Protein AF-A0A5J5L0G6-F1 (afdb_monomer)

Structure (mmCIF, N/CA/C/O backbone):
data_AF-A0A5J5L0G6-F1
#
_entry.id   AF-A0A5J5L0G6-F1
#
loop_
_atom_site.group_PDB
_atom_site.id
_atom_site.type_symbol
_atom_site.label_atom_id
_atom_site.label_alt_id
_atom_site.label_comp_id
_atom_site.label_asym_id
_atom_site.label_entity_id
_atom_site.label_seq_id
_atom_site.pdbx_PDB_ins_code
_atom_site.Cartn_x
_atom_site.Cartn_y
_atom_site.Cartn_z
_atom_site.occupancy
_atom_site.B_iso_or_equiv
_atom_site.auth_seq_id
_atom_site.auth_comp_id
_atom_site.auth_asym_id
_atom_site.auth_atom_id
_atom_site.pdbx_PDB_model_num
ATOM 1 N N . MET A 1 1 ? -42.281 -1.309 69.516 1.00 67.38 1 MET A N 1
ATOM 2 C CA . MET A 1 1 ? -41.057 -1.734 68.801 1.00 67.38 1 MET A CA 1
ATOM 3 C C . MET A 1 1 ? -39.878 -1.464 69.725 1.00 67.38 1 MET A C 1
ATOM 5 O O . MET A 1 1 ? -39.852 -0.374 70.284 1.00 67.38 1 MET A O 1
ATOM 9 N N . SER A 1 2 ? -38.986 -2.430 69.976 1.00 90.00 2 SER A N 1
ATOM 10 C CA . SER A 1 2 ? -37.862 -2.205 70.902 1.00 90.00 2 SER A CA 1
ATOM 11 C C . SER A 1 2 ? -36.769 -1.343 70.244 1.00 90.00 2 SER A C 1
ATOM 13 O O . SER A 1 2 ? -36.625 -1.395 69.018 1.00 90.00 2 SER A O 1
ATOM 15 N N . PRO A 1 3 ? -35.980 -0.577 71.021 1.00 87.12 3 PRO A N 1
ATOM 16 C CA . PRO A 1 3 ? -34.843 0.193 70.503 1.00 87.12 3 PRO A CA 1
ATOM 17 C C . PRO A 1 3 ? -33.857 -0.663 69.694 1.00 87.12 3 PRO A C 1
ATOM 19 O O . PRO A 1 3 ? -33.368 -0.237 68.653 1.00 87.12 3 PRO A O 1
ATOM 22 N N . GLU A 1 4 ? -33.636 -1.909 70.113 1.00 86.56 4 GLU A N 1
ATOM 23 C CA . GLU A 1 4 ? -32.780 -2.880 69.419 1.00 86.56 4 GLU A CA 1
ATOM 24 C C . GLU A 1 4 ? -33.307 -3.225 68.020 1.00 86.56 4 GLU A C 1
ATOM 26 O O . GLU A 1 4 ? -32.538 -3.315 67.065 1.00 86.56 4 GLU A O 1
ATOM 31 N N . THR A 1 5 ? -34.633 -3.336 67.871 1.00 85.19 5 THR A N 1
ATOM 32 C CA . THR A 1 5 ? -35.271 -3.602 66.572 1.00 85.19 5 THR A CA 1
ATOM 33 C C . THR A 1 5 ? -35.097 -2.413 65.620 1.00 85.19 5 THR A C 1
ATOM 35 O O . THR A 1 5 ? -34.861 -2.599 64.425 1.00 85.19 5 THR A O 1
ATOM 38 N N . VAL A 1 6 ? -35.175 -1.178 66.139 1.00 82.25 6 VAL A N 1
ATOM 39 C CA . VAL A 1 6 ? -34.947 0.054 65.359 1.00 82.25 6 VAL A CA 1
ATOM 40 C C . VAL A 1 6 ? -33.506 0.106 64.851 1.00 82.25 6 VAL A C 1
ATOM 42 O O . VAL A 1 6 ? -33.284 0.337 63.664 1.00 82.25 6 VAL A O 1
ATOM 45 N N . ILE A 1 7 ? -32.535 -0.151 65.733 1.00 84.81 7 ILE A N 1
ATOM 46 C CA . ILE A 1 7 ? -31.105 -0.130 65.400 1.00 84.81 7 ILE A CA 1
ATOM 47 C C . ILE A 1 7 ? -30.784 -1.197 64.349 1.00 84.81 7 ILE A C 1
ATOM 49 O O . ILE A 1 7 ? -30.194 -0.871 63.322 1.00 84.81 7 ILE A O 1
ATOM 53 N N . ALA A 1 8 ? -31.240 -2.439 64.544 1.00 80.50 8 ALA A N 1
ATOM 54 C CA . ALA A 1 8 ? -31.018 -3.522 63.585 1.00 80.50 8 ALA A CA 1
ATOM 55 C C . ALA A 1 8 ? -31.602 -3.199 62.197 1.00 80.50 8 ALA A C 1
ATOM 57 O O . ALA A 1 8 ? -30.947 -3.417 61.177 1.00 80.50 8 ALA A O 1
ATOM 58 N N . THR A 1 9 ? -32.802 -2.612 62.149 1.00 82.75 9 THR A N 1
ATOM 59 C CA . THR A 1 9 ? -33.451 -2.217 60.888 1.00 82.75 9 THR A CA 1
ATOM 60 C C . THR A 1 9 ? -32.670 -1.110 60.175 1.00 82.75 9 THR A C 1
ATOM 62 O O . THR A 1 9 ? -32.429 -1.200 58.971 1.00 82.75 9 THR A O 1
ATOM 65 N N . LEU A 1 10 ? -32.214 -0.088 60.907 1.00 82.62 10 LEU A N 1
ATOM 66 C CA . LEU A 1 10 ? -31.394 0.993 60.350 1.00 82.62 10 LEU A CA 1
ATOM 67 C C . LEU A 1 10 ? -30.034 0.492 59.852 1.00 82.62 10 LEU A C 1
ATOM 69 O O . LEU A 1 10 ? -29.587 0.919 58.786 1.00 82.62 10 LEU A O 1
ATOM 73 N N . SER A 1 11 ? -29.396 -0.441 60.564 1.00 81.12 11 SER A N 1
ATOM 74 C CA . SER A 1 11 ? -28.151 -1.075 60.118 1.00 81.12 11 SER A CA 1
ATOM 75 C C . SER A 1 11 ? -28.346 -1.829 58.803 1.00 81.12 11 SER A C 1
ATOM 77 O O . SER A 1 11 ? -27.584 -1.600 57.870 1.00 81.12 11 SER A O 1
ATOM 79 N N . VAL A 1 12 ? -29.401 -2.644 58.675 1.00 83.56 12 VAL A N 1
ATOM 80 C CA . VAL A 1 12 ? -29.704 -3.378 57.431 1.00 83.56 12 VAL A CA 1
ATOM 81 C C . VAL A 1 12 ? -29.971 -2.426 56.262 1.00 83.56 12 VAL A C 1
ATOM 83 O O . VAL A 1 12 ? -29.413 -2.623 55.182 1.00 83.56 12 VAL A O 1
ATOM 86 N N . ILE A 1 13 ? -30.763 -1.367 56.469 1.00 84.38 13 ILE A N 1
ATOM 87 C CA . ILE A 1 13 ? -31.032 -0.350 55.437 1.00 84.38 13 ILE A CA 1
ATOM 88 C C . ILE A 1 13 ? -29.733 0.339 55.006 1.00 84.38 13 ILE A C 1
ATOM 90 O O . ILE A 1 13 ? -29.495 0.520 53.812 1.00 84.38 13 ILE A O 1
ATOM 94 N N . THR A 1 14 ? -28.867 0.682 55.961 1.00 83.31 14 THR A N 1
ATOM 95 C CA . THR A 1 14 ? -27.585 1.339 55.679 1.00 83.31 14 THR A CA 1
ATOM 96 C C . THR A 1 14 ? -26.655 0.414 54.895 1.00 83.31 14 THR A C 1
ATOM 98 O O . THR A 1 14 ? -26.111 0.821 53.872 1.00 83.31 14 THR A O 1
ATOM 101 N N . THR A 1 15 ? -26.516 -0.850 55.304 1.00 84.00 15 THR A N 1
ATOM 102 C CA . THR A 1 15 ? -25.683 -1.835 54.599 1.00 84.00 15 THR A CA 1
ATOM 103 C C . THR A 1 15 ? -26.202 -2.108 53.187 1.00 84.00 15 THR A C 1
ATOM 105 O O . THR A 1 15 ? -25.412 -2.126 52.243 1.00 84.00 15 THR A O 1
ATOM 108 N N . ALA A 1 16 ? -27.519 -2.248 53.010 1.00 81.00 16 ALA A N 1
ATOM 109 C CA . ALA A 1 16 ? -28.132 -2.408 51.693 1.00 81.00 16 ALA A CA 1
ATOM 110 C C . ALA A 1 16 ? -27.927 -1.164 50.807 1.00 81.00 16 ALA A C 1
ATOM 112 O O . ALA A 1 16 ? -27.605 -1.294 49.624 1.00 81.00 16 ALA A O 1
ATOM 113 N N . GLY A 1 17 ? -28.043 0.040 51.379 1.00 80.88 17 GLY A N 1
ATOM 114 C CA . GLY A 1 17 ? -27.781 1.304 50.687 1.00 80.88 17 GLY A CA 1
ATOM 115 C C . GLY A 1 17 ? -26.327 1.446 50.229 1.00 80.88 17 GLY A C 1
ATOM 116 O O . GLY A 1 17 ? -26.075 1.797 49.076 1.00 80.88 17 GLY A O 1
ATOM 117 N N . VAL A 1 18 ? -25.366 1.106 51.094 1.00 86.19 18 VAL A N 1
ATOM 118 C CA . VAL A 1 18 ? -23.928 1.125 50.772 1.00 86.19 18 VAL A CA 1
ATOM 119 C C . VAL A 1 18 ? -23.589 0.088 49.697 1.00 86.19 18 VAL A C 1
ATOM 121 O O . VAL A 1 18 ? -22.889 0.416 48.739 1.00 86.19 18 VAL A O 1
ATOM 124 N N . ALA A 1 19 ? -24.130 -1.131 49.791 1.00 83.88 19 ALA A N 1
ATOM 125 C CA . ALA A 1 19 ? -23.934 -2.168 48.777 1.00 83.88 19 ALA A CA 1
ATOM 126 C C . ALA A 1 19 ? -24.509 -1.757 47.407 1.00 83.88 19 ALA A C 1
ATOM 128 O O . ALA A 1 19 ? -23.846 -1.913 46.378 1.00 83.88 19 ALA A O 1
ATOM 129 N N . GLY A 1 20 ? -25.708 -1.160 47.386 1.00 85.94 20 GLY A N 1
ATOM 130 C CA . GLY A 1 20 ? -26.329 -0.637 46.166 1.00 85.94 20 GLY A CA 1
ATOM 131 C C . GLY A 1 20 ? -25.531 0.506 45.526 1.00 85.94 20 GLY A C 1
ATOM 132 O O . GLY A 1 20 ? -25.325 0.516 44.309 1.00 85.94 20 GLY A O 1
ATOM 133 N N . A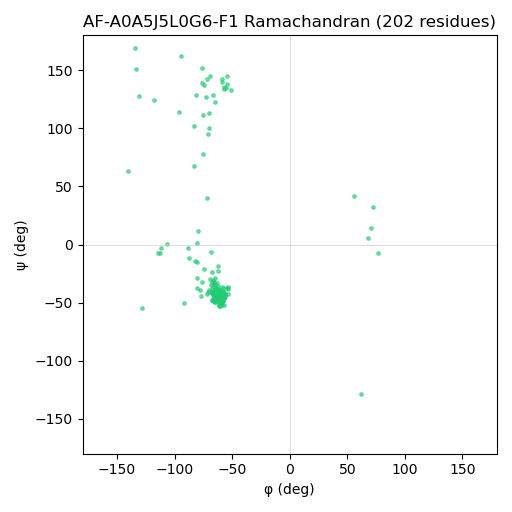LA A 1 21 ? -25.021 1.441 46.334 1.00 86.38 21 ALA A N 1
ATOM 134 C CA . ALA A 1 21 ? -24.155 2.520 45.861 1.00 86.38 21 ALA A CA 1
ATOM 135 C C . ALA A 1 21 ? -22.825 1.985 45.298 1.00 86.38 21 ALA A C 1
ATOM 137 O O . ALA A 1 21 ? -22.399 2.420 44.225 1.00 86.38 21 ALA A O 1
ATOM 138 N N . GLY A 1 22 ? -22.215 0.999 45.968 1.00 84.31 22 GLY A N 1
ATOM 139 C CA . GLY A 1 22 ? -21.003 0.317 45.505 1.00 84.31 22 GLY A CA 1
ATOM 140 C C . GLY A 1 22 ? -21.182 -0.328 44.129 1.00 84.31 22 GLY A C 1
ATOM 141 O O . GLY A 1 22 ? -20.392 -0.070 43.222 1.00 84.31 22 GLY A O 1
ATOM 142 N N . PHE A 1 23 ? -22.277 -1.067 43.923 1.00 88.25 23 PHE A N 1
ATOM 143 C CA . PHE A 1 23 ? -22.594 -1.689 42.631 1.00 88.25 23 PHE A CA 1
ATOM 144 C C . PHE A 1 23 ? -22.778 -0.662 41.498 1.00 88.25 23 PHE A C 1
ATOM 146 O O . PHE A 1 23 ? -22.297 -0.855 40.378 1.00 88.25 23 PHE A O 1
ATOM 153 N N . LEU A 1 24 ? -23.461 0.458 41.765 1.00 90.69 24 LEU A N 1
ATOM 154 C CA . LEU A 1 24 ? -23.649 1.518 40.769 1.00 90.69 24 LEU A CA 1
ATOM 155 C C . LEU A 1 24 ? -22.331 2.212 40.403 1.00 90.69 24 LEU A C 1
ATOM 157 O O . LEU A 1 24 ? -22.114 2.514 39.224 1.00 90.69 24 LEU A O 1
ATOM 161 N N . LEU A 1 25 ? -21.458 2.452 41.385 1.00 89.50 25 LEU A N 1
ATOM 162 C CA . LEU A 1 25 ? -20.127 3.019 41.165 1.00 89.50 25 LEU A CA 1
ATOM 163 C C . LEU A 1 25 ? -19.247 2.067 40.355 1.00 89.50 25 LEU A C 1
ATOM 165 O O . LEU A 1 25 ? -18.670 2.494 39.357 1.00 89.50 25 LEU A O 1
ATOM 169 N N . GLU A 1 26 ? -19.222 0.781 40.699 1.00 87.62 26 GLU A N 1
ATOM 170 C CA . GLU A 1 26 ? -18.475 -0.235 39.956 1.00 87.62 26 GLU A CA 1
ATOM 171 C C . GLU A 1 26 ? -18.963 -0.340 38.504 1.00 87.62 26 GLU A C 1
ATOM 173 O O . GLU A 1 26 ? -18.168 -0.326 37.563 1.00 87.62 26 GLU A O 1
ATOM 178 N N . ARG A 1 27 ? -20.284 -0.352 38.285 1.00 88.75 27 ARG A N 1
ATOM 179 C CA . ARG A 1 27 ? -20.862 -0.373 36.935 1.00 88.75 27 ARG A CA 1
ATOM 180 C C . ARG A 1 27 ? -20.500 0.879 36.132 1.00 88.75 27 ARG A C 1
ATOM 182 O O . ARG A 1 27 ? -20.268 0.781 34.926 1.00 88.75 27 ARG A O 1
ATOM 189 N N . ARG A 1 28 ? -20.470 2.058 36.765 1.00 89.44 28 ARG A N 1
ATOM 190 C CA . ARG A 1 28 ? -20.026 3.309 36.124 1.00 89.44 28 ARG A CA 1
ATOM 191 C C . ARG A 1 28 ? -18.534 3.272 35.799 1.00 89.44 28 ARG A C 1
ATOM 193 O O . ARG A 1 28 ? -18.165 3.681 34.701 1.00 89.44 28 ARG A O 1
ATOM 200 N N . TRP A 1 29 ? -17.711 2.754 36.706 1.00 88.88 29 TRP A N 1
ATOM 201 C CA . TRP A 1 29 ? -16.267 2.639 36.526 1.00 88.88 29 TRP A CA 1
ATOM 202 C C . TRP A 1 29 ? -15.915 1.683 35.382 1.00 88.88 29 TRP A C 1
ATOM 204 O O . TRP A 1 29 ? -15.265 2.104 34.430 1.00 88.88 29 TRP A O 1
ATOM 214 N N . ARG A 1 30 ? -16.497 0.475 35.356 1.00 89.56 30 ARG A N 1
ATOM 215 C CA . ARG A 1 30 ? -16.330 -0.478 34.242 1.00 89.56 30 ARG A CA 1
ATOM 216 C C . ARG A 1 30 ? -16.732 0.124 32.890 1.00 89.56 30 ARG A C 1
ATOM 218 O O . ARG A 1 30 ? -16.017 -0.037 31.907 1.00 89.56 30 ARG A O 1
ATOM 225 N N . LYS A 1 31 ? -17.847 0.869 32.827 1.00 90.00 31 LYS A N 1
ATOM 226 C CA . LYS A 1 31 ? -18.255 1.591 31.603 1.00 90.00 31 LYS A CA 1
ATOM 227 C C . LYS A 1 31 ? -17.260 2.682 31.203 1.00 90.00 31 LYS A C 1
ATOM 229 O O . LYS A 1 31 ? -17.064 2.914 30.014 1.00 90.00 31 LYS A O 1
ATOM 234 N N . SER A 1 32 ? -16.679 3.385 32.173 1.00 89.00 32 SER A N 1
ATOM 235 C CA . SER A 1 32 ? -15.660 4.406 31.923 1.00 89.00 32 SER A CA 1
ATOM 236 C C . SER A 1 32 ? -14.383 3.785 31.360 1.00 89.00 32 SER A C 1
ATOM 238 O O . SER A 1 32 ? -13.860 4.281 30.365 1.00 89.00 32 SER A O 1
ATOM 240 N N . ASP A 1 33 ? -13.914 2.681 31.937 1.00 90.56 33 ASP A N 1
ATOM 241 C CA . ASP A 1 33 ? -12.703 2.000 31.476 1.00 90.56 33 ASP A CA 1
ATOM 242 C C . ASP A 1 33 ? -12.886 1.380 30.092 1.00 90.56 33 ASP A C 1
ATOM 244 O O . ASP A 1 33 ? -12.038 1.575 29.226 1.00 90.56 33 ASP A O 1
ATOM 248 N N . GLN A 1 34 ? -14.041 0.762 29.824 1.00 88.19 34 GLN A N 1
ATOM 249 C CA . GLN A 1 34 ? -14.393 0.288 28.481 1.00 88.19 34 GLN A CA 1
ATOM 250 C C . GLN A 1 34 ? -14.372 1.422 27.445 1.00 88.19 34 GLN A C 1
ATOM 252 O O . GLN A 1 34 ? -13.854 1.251 26.345 1.00 88.19 34 GLN A O 1
ATOM 257 N N . ARG A 1 35 ? -14.894 2.608 27.792 1.00 86.38 35 ARG A N 1
ATOM 258 C CA . ARG A 1 35 ? -14.850 3.782 26.903 1.00 86.38 35 ARG A CA 1
ATOM 259 C C . ARG A 1 35 ? -13.425 4.272 26.661 1.00 86.38 35 ARG A C 1
ATOM 261 O O . ARG A 1 35 ? -13.107 4.641 25.536 1.00 86.38 35 ARG A O 1
ATOM 268 N N . ARG A 1 36 ? -12.575 4.281 27.693 1.00 88.62 36 ARG A N 1
ATOM 269 C CA . ARG A 1 36 ? -11.161 4.668 27.566 1.00 88.62 36 ARG A CA 1
ATOM 270 C C . ARG A 1 36 ? -10.396 3.693 26.678 1.00 88.62 36 ARG A C 1
ATOM 272 O O . ARG A 1 36 ? -9.678 4.141 25.793 1.00 88.62 36 ARG A O 1
ATOM 279 N N . GLN A 1 37 ? -10.602 2.390 26.866 1.00 88.06 37 GLN A N 1
ATOM 280 C CA . GLN A 1 37 ? -10.004 1.351 26.026 1.00 88.06 37 GLN A CA 1
ATOM 281 C C . GLN A 1 37 ? -10.449 1.485 24.566 1.00 88.06 37 GLN A C 1
ATOM 283 O O . GLN A 1 37 ? -9.603 1.509 23.677 1.00 88.06 37 GLN A O 1
ATOM 288 N N . ALA A 1 38 ? -11.748 1.674 24.313 1.00 85.12 38 ALA A N 1
ATOM 289 C CA . ALA A 1 38 ? -12.261 1.877 22.958 1.00 85.12 38 ALA A CA 1
ATOM 290 C C . ALA A 1 38 ? -11.690 3.145 22.292 1.00 85.12 38 ALA A C 1
ATOM 292 O O . ALA A 1 38 ? -11.363 3.135 21.105 1.00 85.12 38 ALA A O 1
ATOM 293 N N . LEU A 1 39 ? -11.534 4.239 23.048 1.00 86.75 39 LEU A N 1
ATOM 294 C CA . LEU A 1 39 ? -10.923 5.473 22.546 1.00 86.75 39 LEU A CA 1
ATOM 295 C C . LEU A 1 39 ? -9.435 5.286 22.221 1.00 86.75 39 LEU A C 1
ATOM 297 O O . LEU A 1 39 ? -8.976 5.777 21.189 1.00 86.75 39 LEU A O 1
ATOM 301 N N . HIS A 1 40 ? -8.699 4.576 23.077 1.00 87.69 40 HIS A N 1
ATOM 302 C CA . HIS A 1 40 ? -7.293 4.247 22.852 1.00 87.69 40 HIS A CA 1
ATOM 303 C C . HIS A 1 40 ? -7.126 3.427 21.571 1.00 87.69 40 HIS A C 1
ATOM 305 O O . HIS A 1 40 ? -6.442 3.872 20.653 1.00 87.69 40 HIS A O 1
ATOM 311 N N . GLN A 1 41 ? -7.873 2.324 21.445 1.00 86.69 41 GLN A N 1
ATOM 312 C CA . GLN A 1 41 ? -7.879 1.472 20.251 1.00 86.69 41 GLN A CA 1
ATOM 313 C C . GLN A 1 41 ? -8.249 2.256 18.985 1.00 86.69 41 GLN A C 1
ATOM 315 O O . GLN A 1 41 ? -7.619 2.101 17.942 1.00 86.69 41 GLN A O 1
ATOM 320 N N . SER A 1 42 ? -9.240 3.152 19.065 1.00 86.06 42 SER A N 1
ATOM 321 C CA . SER A 1 42 ? -9.601 4.013 17.934 1.00 86.06 42 SER A CA 1
ATOM 322 C C . SER A 1 42 ? -8.523 5.022 17.567 1.00 86.06 42 SER A C 1
ATOM 324 O O . SER A 1 42 ? -8.458 5.413 16.402 1.00 86.06 42 SER A O 1
ATOM 326 N N . THR A 1 43 ? -7.729 5.491 18.523 1.00 87.69 43 THR A N 1
ATOM 327 C CA . THR A 1 43 ? -6.660 6.460 18.265 1.00 87.69 43 THR A CA 1
ATOM 328 C C . THR A 1 43 ? -5.459 5.761 17.641 1.00 87.69 43 THR A C 1
ATOM 330 O O . THR A 1 43 ? -4.947 6.231 16.627 1.00 87.69 43 THR A O 1
ATOM 333 N N . GLU A 1 44 ? -5.081 4.598 18.172 1.00 87.50 44 GLU A N 1
ATOM 334 C CA . GLU A 1 44 ? -4.026 3.747 17.615 1.00 87.50 44 GLU A CA 1
ATOM 335 C C . GLU A 1 44 ? -4.354 3.319 16.187 1.00 87.50 44 GLU A C 1
ATOM 337 O O . GLU A 1 44 ? -3.560 3.559 15.283 1.00 87.50 44 GLU A O 1
ATOM 342 N N . ALA A 1 45 ? -5.561 2.800 15.945 1.00 86.56 45 ALA A N 1
ATOM 343 C CA . ALA A 1 45 ? -5.954 2.356 14.613 1.00 86.56 45 ALA A CA 1
ATOM 344 C C . ALA A 1 45 ? -5.965 3.499 13.584 1.00 86.56 45 ALA A C 1
ATOM 346 O O . ALA A 1 45 ? -5.583 3.300 12.431 1.00 86.56 45 ALA A O 1
ATOM 347 N N . ARG A 1 46 ? -6.359 4.717 13.991 1.00 86.56 46 ARG A N 1
ATOM 348 C CA . ARG A 1 46 ? -6.232 5.918 13.144 1.00 86.56 46 ARG A CA 1
ATOM 349 C C . ARG A 1 46 ? -4.775 6.228 12.835 1.00 86.56 46 ARG A C 1
ATOM 351 O O . ARG A 1 46 ? -4.460 6.493 11.682 1.00 86.56 46 ARG A O 1
ATOM 358 N N . GLY A 1 47 ? -3.910 6.188 13.847 1.00 88.94 47 GLY A N 1
ATOM 359 C CA . GLY A 1 47 ? -2.474 6.393 13.683 1.00 88.94 47 GLY A CA 1
ATOM 360 C C . GLY A 1 47 ? -1.870 5.404 12.689 1.00 88.94 47 GLY A C 1
ATOM 361 O O . GLY A 1 47 ? -1.170 5.820 11.771 1.00 88.94 47 GLY A O 1
ATOM 362 N N . THR A 1 48 ? -2.220 4.120 12.802 1.00 89.50 48 THR A N 1
ATOM 363 C CA . THR A 1 48 ? -1.773 3.081 11.867 1.00 89.50 48 THR A CA 1
ATOM 364 C C . THR A 1 48 ? -2.254 3.351 10.446 1.00 89.50 48 THR A C 1
ATOM 366 O O . THR A 1 48 ? -1.451 3.311 9.522 1.00 89.50 48 THR A O 1
ATOM 369 N N . VAL A 1 49 ? -3.531 3.692 10.254 1.00 88.62 49 VAL A N 1
ATOM 370 C CA . VAL A 1 49 ? -4.078 4.024 8.926 1.00 88.62 49 VAL A CA 1
ATOM 371 C C . VAL A 1 49 ? -3.372 5.230 8.302 1.00 88.62 49 VAL A C 1
ATOM 373 O O . VAL A 1 49 ? -3.039 5.200 7.120 1.00 88.62 49 VAL A O 1
ATOM 376 N N . VAL A 1 50 ? -3.126 6.285 9.082 1.00 89.56 50 VAL A N 1
ATOM 377 C CA . VAL A 1 50 ? -2.402 7.473 8.605 1.00 89.56 50 VAL A CA 1
ATOM 378 C C . VAL A 1 50 ? -0.967 7.117 8.232 1.00 89.56 50 VAL A C 1
ATOM 380 O O . VAL A 1 50 ? -0.497 7.543 7.181 1.00 89.56 50 VAL A O 1
ATOM 383 N N . ALA A 1 51 ? -0.289 6.307 9.048 1.00 89.69 51 ALA A N 1
ATOM 384 C CA . ALA A 1 51 ? 1.058 5.838 8.752 1.00 89.69 51 ALA A CA 1
ATOM 385 C C . ALA A 1 51 ? 1.094 5.001 7.466 1.00 89.69 51 ALA A C 1
ATOM 387 O O . ALA A 1 51 ? 1.959 5.232 6.630 1.00 89.69 51 ALA A O 1
ATOM 388 N N . MET A 1 52 ? 0.125 4.101 7.265 1.00 90.00 52 MET A N 1
ATOM 389 C CA . MET A 1 52 ? -0.010 3.325 6.028 1.00 90.00 52 MET A CA 1
ATOM 390 C C . MET A 1 52 ? -0.211 4.232 4.814 1.00 90.00 52 MET A C 1
ATOM 392 O O . MET A 1 52 ? 0.486 4.080 3.820 1.00 90.00 52 MET A O 1
ATOM 396 N N . LEU A 1 53 ? -1.139 5.192 4.885 1.00 90.56 53 LE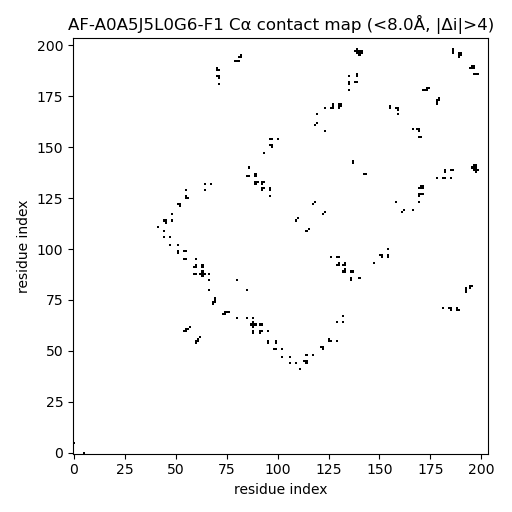U A N 1
ATOM 397 C CA . LEU A 1 53 ? -1.361 6.129 3.783 1.00 90.56 53 LEU A CA 1
ATOM 398 C C . LEU A 1 53 ? -0.097 6.930 3.485 1.00 90.56 53 LEU A C 1
ATOM 400 O O . LEU A 1 53 ? 0.319 6.978 2.336 1.00 90.56 53 LEU A O 1
ATOM 404 N N . SER A 1 54 ? 0.551 7.480 4.514 1.00 91.19 54 SER A N 1
ATOM 405 C CA . SER A 1 54 ? 1.813 8.203 4.353 1.00 91.19 54 SER A CA 1
ATOM 406 C C . SER A 1 54 ? 2.871 7.334 3.675 1.00 91.19 54 SER A C 1
ATOM 408 O O . SER A 1 54 ? 3.537 7.812 2.760 1.00 91.19 54 SER A O 1
ATOM 410 N N . ASP A 1 55 ? 2.997 6.066 4.070 1.00 90.31 55 ASP A N 1
ATOM 411 C CA . ASP A 1 55 ? 3.945 5.123 3.473 1.00 90.31 55 ASP A CA 1
ATOM 412 C C . ASP A 1 55 ? 3.686 4.920 1.977 1.00 90.31 55 ASP A C 1
ATOM 414 O O . ASP A 1 55 ? 4.602 4.993 1.165 1.00 90.31 55 ASP A O 1
ATOM 418 N N . LEU A 1 56 ? 2.419 4.737 1.596 1.00 92.38 56 LEU A N 1
ATOM 419 C CA . LEU A 1 56 ? 2.022 4.502 0.208 1.00 92.38 56 LEU A CA 1
ATOM 420 C C . LEU A 1 56 ? 2.073 5.767 -0.671 1.00 92.38 56 LEU A C 1
ATOM 422 O O . LEU A 1 56 ? 2.110 5.665 -1.902 1.00 92.38 56 LEU A O 1
ATOM 426 N N . THR A 1 57 ? 2.026 6.965 -0.082 1.00 93.38 57 THR A N 1
ATOM 427 C CA . THR A 1 57 ? 1.857 8.217 -0.841 1.00 93.38 57 THR A CA 1
ATOM 428 C C . THR A 1 57 ? 3.034 9.174 -0.806 1.00 93.38 57 THR A C 1
ATOM 430 O O . THR A 1 57 ? 2.971 10.170 -1.517 1.00 93.38 57 THR A O 1
ATOM 433 N N . SER A 1 58 ? 4.064 8.926 0.002 1.00 93.62 58 SER A N 1
ATOM 434 C CA . SER A 1 58 ? 5.163 9.880 0.197 1.00 93.62 58 SER A CA 1
ATOM 435 C C . SER A 1 58 ? 6.545 9.227 0.137 1.00 93.62 58 SER A C 1
ATOM 437 O O . SER A 1 58 ? 6.679 8.001 0.120 1.00 93.62 58 SER A O 1
ATOM 439 N N . GLY A 1 59 ? 7.584 10.064 0.088 1.00 95.06 59 GLY A N 1
ATOM 440 C CA . GLY A 1 59 ? 8.976 9.636 0.202 1.00 95.06 59 GLY A CA 1
ATOM 441 C C . GLY A 1 59 ? 9.391 8.682 -0.917 1.00 95.06 59 GLY A C 1
ATOM 442 O O . GLY A 1 59 ? 9.184 8.949 -2.098 1.00 95.06 59 GLY A O 1
ATOM 443 N N . GLU A 1 60 ? 9.970 7.541 -0.550 1.00 95.25 60 GLU A N 1
ATOM 444 C CA . GLU A 1 60 ? 10.543 6.598 -1.514 1.00 95.25 60 GLU A CA 1
ATOM 445 C C . GLU A 1 60 ? 9.510 5.956 -2.457 1.00 95.25 60 GLU A C 1
ATOM 447 O O . GLU A 1 60 ? 9.844 5.605 -3.593 1.00 95.25 60 GLU A O 1
ATOM 452 N N . VAL A 1 61 ? 8.259 5.815 -2.005 1.00 95.94 61 VAL A N 1
ATOM 453 C CA . VAL A 1 61 ? 7.166 5.241 -2.802 1.00 95.94 61 VAL A CA 1
ATOM 454 C C . VAL A 1 61 ? 6.647 6.261 -3.806 1.00 95.94 61 VAL A C 1
ATOM 456 O O . VAL A 1 61 ? 6.383 5.917 -4.958 1.00 95.94 61 VAL A O 1
ATOM 459 N N . GLU A 1 62 ? 6.552 7.528 -3.401 1.00 96.00 62 GLU A N 1
ATOM 460 C CA . GLU A 1 62 ? 6.235 8.635 -4.303 1.00 96.00 62 GLU A CA 1
ATOM 461 C C . GLU A 1 62 ? 7.289 8.763 -5.409 1.00 96.00 62 GLU A C 1
ATOM 463 O O . GLU A 1 62 ? 6.935 8.801 -6.587 1.00 96.00 62 GLU A O 1
ATOM 468 N N . GLU A 1 63 ? 8.577 8.731 -5.052 1.00 94.62 63 GLU A N 1
ATOM 469 C CA . GLU A 1 63 ? 9.687 8.735 -6.012 1.00 94.62 63 GLU A CA 1
ATOM 470 C C . GLU A 1 63 ? 9.588 7.566 -7.005 1.00 94.62 63 GLU A C 1
ATOM 472 O O . GLU A 1 63 ? 9.713 7.758 -8.217 1.00 94.62 63 GLU A O 1
ATOM 477 N N . ALA A 1 64 ? 9.316 6.352 -6.512 1.00 95.75 64 ALA A N 1
ATOM 478 C CA . ALA A 1 64 ? 9.157 5.169 -7.355 1.00 95.75 64 ALA A CA 1
ATOM 479 C C . ALA A 1 64 ? 7.95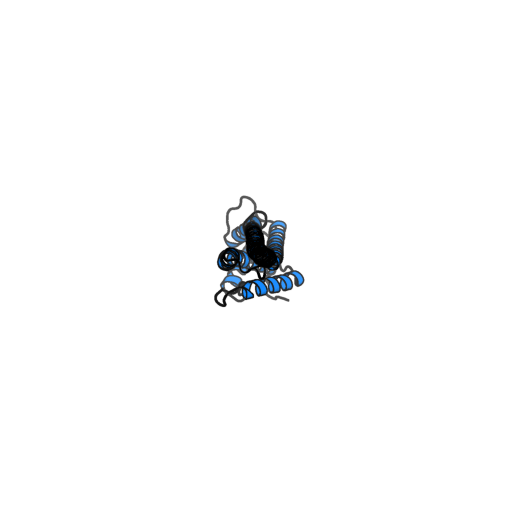2 5.292 -8.306 1.00 95.75 64 ALA A C 1
ATOM 481 O O . ALA A 1 64 ? 8.063 4.987 -9.496 1.00 95.75 64 ALA A O 1
ATOM 482 N N . ARG A 1 65 ? 6.808 5.793 -7.822 1.00 94.56 65 ARG A N 1
ATOM 483 C CA . ARG A 1 65 ? 5.615 6.053 -8.650 1.00 94.56 65 ARG A CA 1
ATOM 484 C C . ARG A 1 65 ? 5.885 7.122 -9.704 1.00 94.56 65 ARG A C 1
ATOM 486 O O . ARG A 1 65 ? 5.486 6.955 -10.858 1.00 94.56 65 ARG A O 1
ATOM 493 N N . HIS A 1 66 ? 6.594 8.187 -9.338 1.00 93.31 66 HIS A N 1
ATOM 494 C CA . HIS A 1 66 ? 6.987 9.241 -10.268 1.00 93.31 66 HIS A CA 1
ATOM 495 C C . HIS A 1 66 ? 7.902 8.707 -11.377 1.00 93.31 66 HIS A C 1
ATOM 497 O O . HIS A 1 66 ? 7.708 9.042 -12.550 1.00 93.31 66 HIS A O 1
ATOM 503 N N . LEU A 1 67 ? 8.846 7.824 -11.036 1.00 93.81 67 LEU A N 1
ATOM 504 C CA . LEU A 1 67 ? 9.706 7.154 -12.010 1.00 93.81 67 LEU A CA 1
ATOM 505 C C . LEU A 1 67 ? 8.890 6.305 -12.992 1.00 93.81 67 LEU A C 1
ATOM 507 O O . LEU A 1 67 ? 9.057 6.426 -14.204 1.00 93.81 67 LEU A O 1
ATOM 511 N N . VAL A 1 68 ? 7.958 5.489 -12.490 1.00 92.69 68 VAL A N 1
ATOM 512 C CA . VAL A 1 68 ? 7.076 4.674 -13.342 1.00 92.69 68 VAL A CA 1
ATOM 513 C C . VAL A 1 68 ? 6.221 5.557 -14.253 1.00 92.69 68 VAL A C 1
ATOM 515 O O . VAL A 1 68 ? 6.110 5.284 -15.449 1.00 92.69 68 VAL A O 1
ATOM 518 N N . GLY A 1 69 ? 5.656 6.646 -13.725 1.00 90.88 69 GLY A N 1
ATOM 519 C CA . GLY A 1 69 ? 4.907 7.625 -14.516 1.00 90.88 69 GLY A CA 1
ATOM 520 C C . GLY A 1 69 ? 5.763 8.258 -15.615 1.00 90.88 69 GLY A C 1
ATOM 521 O O . GLY A 1 69 ? 5.346 8.323 -16.770 1.00 90.88 69 GLY A O 1
ATOM 522 N N . THR A 1 70 ? 6.993 8.645 -15.288 1.00 90.25 70 THR A N 1
ATOM 523 C CA . THR A 1 70 ? 7.971 9.159 -16.253 1.00 90.25 70 THR A CA 1
ATOM 524 C C . THR A 1 70 ? 8.244 8.159 -17.371 1.00 90.25 70 THR A C 1
ATOM 526 O O . THR A 1 70 ? 8.186 8.521 -18.547 1.00 90.25 70 THR A O 1
ATOM 529 N N . LEU A 1 71 ? 8.514 6.898 -17.026 1.00 90.19 71 LEU A N 1
ATOM 530 C CA . LEU A 1 71 ? 8.813 5.850 -18.000 1.00 90.19 71 LEU A CA 1
ATOM 531 C C . LEU A 1 71 ? 7.611 5.544 -18.905 1.00 90.19 71 LEU A C 1
ATOM 533 O O . LEU A 1 71 ? 7.790 5.256 -20.086 1.00 90.19 71 LEU A O 1
ATOM 537 N N . ARG A 1 72 ? 6.384 5.632 -18.380 1.00 87.44 72 ARG A N 1
ATOM 538 C CA . ARG A 1 72 ? 5.154 5.339 -19.135 1.00 87.44 72 ARG A CA 1
ATOM 539 C C . ARG A 1 72 ? 4.687 6.487 -20.021 1.00 87.44 72 ARG A C 1
ATOM 541 O O . ARG A 1 72 ? 4.165 6.236 -21.106 1.00 87.44 72 ARG A O 1
ATOM 548 N N . TYR A 1 73 ? 4.837 7.725 -19.559 1.00 85.19 73 TYR A N 1
ATOM 549 C CA . TYR A 1 73 ? 4.243 8.899 -20.205 1.00 85.19 73 TYR A CA 1
ATOM 550 C C . TYR A 1 73 ? 5.270 9.846 -20.835 1.00 85.19 73 TYR A C 1
ATOM 552 O O . TYR A 1 73 ? 4.878 10.809 -21.486 1.00 85.19 73 TYR A O 1
ATOM 560 N N . GLY A 1 74 ? 6.570 9.570 -20.691 1.00 76.31 74 GLY A N 1
ATOM 561 C CA . GLY A 1 74 ? 7.627 10.323 -21.368 1.00 76.31 74 GLY A CA 1
ATOM 562 C C . GLY A 1 74 ? 7.847 11.732 -20.814 1.00 76.31 74 GLY A C 1
ATOM 563 O O . GLY A 1 74 ? 8.196 12.630 -21.574 1.00 76.31 74 GLY A O 1
ATOM 564 N N . SER A 1 75 ? 7.637 11.934 -19.508 1.00 71.06 75 SER A N 1
ATOM 565 C CA . SER A 1 75 ? 7.881 13.229 -18.856 1.00 71.06 75 SER A CA 1
ATOM 566 C C . SER A 1 75 ? 9.342 13.673 -19.006 1.00 71.06 75 SER A C 1
ATOM 568 O O . SER A 1 75 ? 10.264 12.858 -18.921 1.00 71.06 75 SER A O 1
ATOM 570 N N . SER A 1 76 ? 9.552 14.977 -19.187 1.00 58.44 76 SER A N 1
ATOM 571 C CA . SER A 1 76 ? 10.867 15.617 -19.207 1.00 58.44 76 SER A CA 1
ATOM 572 C C . SER A 1 76 ? 11.425 15.732 -17.785 1.00 58.44 76 SER A C 1
ATOM 574 O O . SER A 1 76 ? 11.362 16.791 -17.161 1.00 58.44 76 SER A O 1
ATOM 576 N N . VAL A 1 77 ? 11.947 14.636 -17.242 1.00 60.22 77 VAL A N 1
ATOM 577 C CA . VAL A 1 77 ? 12.830 14.711 -16.070 1.00 60.22 77 VAL A CA 1
ATOM 578 C C . VAL A 1 77 ? 14.176 15.280 -16.496 1.00 60.22 77 VAL A C 1
ATOM 580 O O . VAL A 1 77 ? 14.689 14.956 -17.564 1.00 60.22 77 VAL A O 1
ATOM 583 N N . GLY A 1 78 ? 14.773 16.103 -15.632 1.00 66.81 78 GLY A N 1
ATOM 584 C CA . GLY A 1 78 ? 16.125 16.634 -15.836 1.00 66.81 78 GLY A CA 1
ATOM 585 C C . GLY A 1 78 ? 17.237 15.580 -15.732 1.00 66.81 78 GLY A C 1
ATOM 586 O O . GLY A 1 78 ? 18.391 15.897 -15.998 1.00 66.81 78 GLY A O 1
ATOM 587 N N . HIS A 1 79 ? 16.900 14.346 -15.350 1.00 80.88 79 HIS A N 1
ATOM 588 C CA . HIS A 1 79 ? 17.809 13.210 -15.262 1.00 80.88 79 HIS A CA 1
ATOM 589 C C . HIS A 1 79 ? 17.195 11.999 -15.972 1.00 80.88 79 HIS A C 1
ATOM 591 O O . HIS A 1 79 ? 16.047 11.639 -15.703 1.00 80.88 79 HIS A O 1
ATOM 597 N N . GLU A 1 80 ? 17.946 11.382 -16.884 1.00 86.56 80 GLU A N 1
ATOM 598 C CA . GLU A 1 80 ? 17.527 10.139 -17.532 1.00 86.56 80 GLU A CA 1
ATOM 599 C C . GLU A 1 80 ? 17.621 8.968 -16.541 1.00 86.56 80 GLU A C 1
ATOM 601 O O . GLU A 1 80 ? 18.683 8.775 -15.949 1.00 86.56 80 GLU A O 1
ATOM 606 N N . PRO A 1 81 ? 16.541 8.184 -16.350 1.00 91.00 81 PRO A N 1
ATOM 607 C CA . PRO A 1 81 ? 16.551 7.029 -15.457 1.00 91.00 81 PRO A CA 1
ATOM 608 C C . PRO A 1 81 ? 17.648 6.014 -15.782 1.00 91.00 81 PRO A C 1
ATOM 610 O O . PRO A 1 81 ? 17.783 5.605 -16.935 1.00 91.00 81 PRO A O 1
ATOM 613 N N . THR A 1 82 ? 18.356 5.537 -14.757 1.00 92.25 82 THR A N 1
ATOM 614 C CA . THR A 1 82 ? 19.312 4.425 -14.881 1.00 92.25 82 THR A CA 1
ATOM 615 C C . THR A 1 82 ? 18.667 3.080 -14.535 1.00 92.25 82 THR A C 1
ATOM 617 O O . THR A 1 82 ? 17.648 3.024 -13.846 1.00 92.25 82 THR A O 1
ATOM 620 N N . GLU A 1 83 ? 19.284 1.964 -14.939 1.00 90.62 83 GLU A N 1
ATOM 621 C CA . GLU A 1 83 ? 18.858 0.610 -14.535 1.00 90.62 83 GLU A CA 1
ATOM 622 C C . GLU A 1 83 ? 18.763 0.461 -13.006 1.00 90.62 83 GLU A C 1
ATOM 624 O O . GLU A 1 83 ? 17.823 -0.150 -12.485 1.00 90.62 83 GLU A O 1
ATOM 629 N N . GLN A 1 84 ? 19.702 1.072 -12.275 1.00 92.31 84 GLN A N 1
ATOM 630 C CA . GLN A 1 84 ? 19.714 1.046 -10.817 1.00 92.31 84 GLN A CA 1
ATOM 631 C C . GLN A 1 84 ? 18.492 1.765 -10.232 1.00 92.31 84 GLN A C 1
ATOM 633 O O . GLN A 1 84 ? 17.927 1.289 -9.247 1.00 92.31 84 GLN A O 1
ATOM 638 N N . ASP A 1 85 ? 18.056 2.874 -10.834 1.00 93.88 85 ASP A N 1
ATOM 639 C CA . ASP A 1 85 ? 16.871 3.607 -10.380 1.00 93.88 85 ASP A CA 1
ATOM 640 C C . ASP A 1 85 ? 15.595 2.800 -10.610 1.00 93.88 85 ASP A C 1
ATOM 642 O O . ASP A 1 85 ? 14.750 2.724 -9.717 1.00 93.88 85 ASP A O 1
ATOM 646 N N . VAL A 1 86 ? 15.479 2.139 -11.767 1.00 91.94 86 VAL A N 1
ATOM 647 C CA . VAL A 1 86 ? 14.323 1.287 -12.091 1.00 91.94 86 VAL A CA 1
ATOM 648 C C . VAL A 1 86 ? 14.264 0.074 -11.162 1.00 91.94 86 VAL A C 1
ATOM 650 O O . VAL A 1 86 ? 13.208 -0.233 -10.606 1.00 91.94 86 VAL A O 1
ATOM 653 N N . 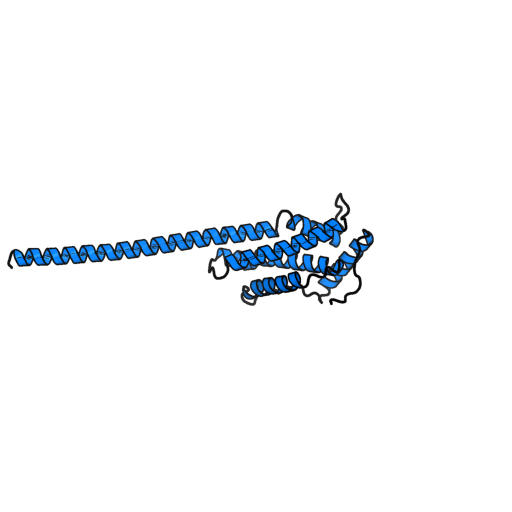THR A 1 87 ? 15.406 -0.568 -10.920 1.00 90.94 87 THR A N 1
ATOM 654 C CA . THR A 1 87 ? 15.513 -1.695 -9.984 1.00 90.94 87 THR A CA 1
ATOM 655 C C . THR A 1 87 ? 15.161 -1.267 -8.560 1.00 90.94 87 THR A C 1
ATOM 657 O O . THR A 1 87 ? 14.352 -1.910 -7.891 1.00 90.94 87 THR A O 1
ATOM 660 N N . ARG A 1 88 ? 15.708 -0.135 -8.096 1.00 93.94 88 ARG A N 1
ATOM 661 C CA . ARG A 1 88 ? 15.416 0.417 -6.766 1.00 93.94 88 ARG A CA 1
ATOM 662 C C . ARG A 1 88 ? 13.937 0.768 -6.619 1.00 93.94 88 ARG A C 1
ATOM 664 O O . ARG A 1 88 ? 13.352 0.478 -5.579 1.00 93.94 88 ARG A O 1
ATOM 671 N N . ALA A 1 89 ? 13.326 1.362 -7.643 1.00 94.62 89 ALA A N 1
ATOM 672 C CA . ALA A 1 89 ? 11.899 1.658 -7.646 1.00 94.62 89 ALA A CA 1
ATOM 673 C C . ALA A 1 89 ? 11.059 0.382 -7.517 1.00 94.62 89 ALA A C 1
ATOM 675 O O . ALA A 1 89 ? 10.129 0.361 -6.716 1.00 94.62 89 ALA A O 1
ATOM 676 N N . CYS A 1 90 ? 11.421 -0.696 -8.223 1.00 92.50 90 CYS A N 1
ATOM 677 C CA . CYS A 1 90 ? 10.739 -1.983 -8.100 1.00 92.50 90 CYS A CA 1
ATOM 678 C C . CYS A 1 90 ? 10.745 -2.495 -6.650 1.00 92.50 90 CYS A C 1
ATOM 680 O O . CYS A 1 90 ? 9.683 -2.765 -6.089 1.00 92.50 90 CYS A O 1
ATOM 682 N N . TYR A 1 91 ? 11.915 -2.552 -6.007 1.00 91.75 91 TYR A N 1
ATOM 683 C CA . TYR A 1 91 ? 12.018 -3.029 -4.623 1.00 91.75 91 TYR A CA 1
ATOM 684 C C . TYR A 1 91 ? 11.330 -2.112 -3.607 1.00 91.75 91 TYR A C 1
ATOM 686 O O . TYR A 1 91 ? 10.714 -2.610 -2.670 1.00 91.75 91 TYR A O 1
ATOM 694 N N . ARG A 1 92 ? 11.362 -0.787 -3.800 1.00 94.88 92 ARG A N 1
ATOM 695 C CA . ARG A 1 92 ? 10.623 0.161 -2.945 1.00 94.88 92 ARG A CA 1
ATOM 696 C C . ARG A 1 92 ? 9.116 -0.085 -2.987 1.00 94.88 92 ARG A C 1
ATOM 698 O O . ARG A 1 92 ? 8.464 -0.058 -1.948 1.00 94.88 92 ARG A O 1
ATOM 705 N N . LEU A 1 93 ? 8.564 -0.362 -4.172 1.00 93.19 93 LEU A N 1
ATOM 706 C CA . LEU A 1 93 ? 7.144 -0.691 -4.317 1.00 93.19 93 LEU A CA 1
ATOM 707 C C . LEU A 1 93 ? 6.808 -2.034 -3.655 1.00 93.19 93 LEU A C 1
ATOM 709 O O . LEU A 1 93 ? 5.805 -2.120 -2.952 1.00 93.19 93 LEU A O 1
ATOM 713 N N . ILE A 1 94 ? 7.656 -3.057 -3.822 1.00 89.94 94 ILE A N 1
ATOM 714 C CA . ILE A 1 94 ? 7.484 -4.362 -3.159 1.00 89.94 94 ILE A CA 1
ATOM 715 C C . ILE A 1 94 ? 7.492 -4.198 -1.634 1.00 89.94 94 ILE A C 1
ATOM 717 O O . ILE A 1 94 ? 6.561 -4.635 -0.960 1.00 89.94 94 ILE A O 1
ATOM 721 N N . TRP A 1 95 ? 8.482 -3.488 -1.097 1.00 91.31 95 TRP A N 1
ATOM 722 C CA . TRP A 1 95 ? 8.608 -3.232 0.336 1.00 91.31 95 TRP A CA 1
ATOM 723 C C . TRP A 1 95 ? 7.404 -2.460 0.902 1.00 91.31 95 TRP A C 1
ATOM 725 O O . TRP A 1 95 ? 6.920 -2.753 1.997 1.00 91.31 95 TRP A O 1
ATOM 735 N N . ALA A 1 96 ? 6.874 -1.486 0.156 1.00 92.06 96 ALA A N 1
ATOM 736 C CA . ALA A 1 96 ? 5.672 -0.750 0.550 1.00 92.06 96 ALA A CA 1
ATOM 737 C C . ALA A 1 96 ? 4.436 -1.660 0.656 1.00 92.06 96 ALA A C 1
ATOM 739 O O . ALA A 1 96 ? 3.643 -1.523 1.594 1.00 92.06 96 ALA A O 1
ATOM 740 N N . ILE A 1 97 ? 4.291 -2.626 -0.260 1.00 89.56 97 ILE A N 1
ATOM 741 C CA . ILE A 1 97 ? 3.223 -3.635 -0.199 1.00 89.56 97 ILE A CA 1
ATOM 742 C C . ILE A 1 97 ? 3.373 -4.474 1.074 1.00 89.56 97 ILE A C 1
ATOM 744 O O . ILE A 1 97 ? 2.404 -4.626 1.818 1.00 89.56 97 ILE A O 1
ATOM 748 N N . GLU A 1 98 ? 4.580 -4.959 1.372 1.00 88.19 98 GLU A N 1
ATOM 749 C CA . GLU A 1 98 ? 4.846 -5.786 2.555 1.00 88.19 98 GLU A CA 1
ATOM 750 C C . GLU A 1 98 ? 4.565 -5.055 3.872 1.00 88.19 98 GLU A C 1
ATOM 752 O O . GLU A 1 98 ? 3.856 -5.586 4.735 1.00 88.19 98 GLU A O 1
ATOM 757 N N . ARG A 1 99 ? 5.055 -3.815 4.022 1.00 89.19 99 ARG A N 1
ATOM 758 C CA . ARG A 1 99 ? 4.770 -2.980 5.203 1.00 89.19 99 ARG A CA 1
ATOM 759 C C . ARG A 1 99 ? 3.280 -2.720 5.368 1.00 89.19 99 ARG A C 1
ATOM 761 O O . ARG A 1 99 ? 2.762 -2.781 6.484 1.00 89.19 99 ARG A O 1
ATOM 768 N N . THR A 1 100 ? 2.583 -2.478 4.262 1.00 87.56 100 THR A N 1
ATOM 769 C CA . THR A 1 100 ? 1.132 -2.280 4.264 1.00 87.56 100 THR A CA 1
ATOM 770 C C . THR A 1 100 ? 0.404 -3.549 4.691 1.00 87.56 100 THR A C 1
ATOM 772 O O . THR A 1 100 ? -0.516 -3.470 5.503 1.00 87.56 100 THR A O 1
ATOM 775 N N . GLY A 1 101 ? 0.841 -4.722 4.230 1.00 84.19 101 GLY A N 1
ATOM 776 C CA . GLY A 1 101 ? 0.331 -6.015 4.690 1.00 84.19 101 GLY A CA 1
ATOM 777 C C . GLY A 1 101 ? 0.540 -6.239 6.191 1.00 84.19 101 GLY A C 1
ATOM 778 O O . GLY A 1 101 ? -0.384 -6.627 6.902 1.00 84.19 101 GLY A O 1
ATOM 779 N N . ALA A 1 102 ? 1.724 -5.918 6.716 1.00 85.19 102 ALA A N 1
ATOM 780 C CA . ALA A 1 102 ? 2.000 -6.022 8.150 1.00 85.19 102 ALA A CA 1
ATOM 781 C C . ALA A 1 102 ? 1.118 -5.076 8.989 1.00 85.19 102 ALA A C 1
ATOM 783 O O . ALA A 1 102 ? 0.548 -5.481 10.002 1.00 85.19 102 ALA A O 1
ATOM 784 N N . ALA A 1 103 ? 0.952 -3.827 8.550 1.00 85.06 103 ALA A N 1
ATOM 785 C CA . ALA A 1 103 ? 0.104 -2.848 9.229 1.00 85.06 103 ALA A CA 1
ATOM 786 C C . ALA A 1 103 ? -1.390 -3.213 9.166 1.00 85.06 103 ALA A C 1
ATOM 788 O O . ALA A 1 103 ? -2.139 -2.959 10.107 1.00 85.06 103 ALA A O 1
ATOM 789 N N . THR A 1 104 ? -1.808 -3.862 8.080 1.00 81.44 104 THR A N 1
ATOM 790 C CA . THR A 1 104 ? -3.159 -4.398 7.861 1.00 81.44 104 THR A CA 1
ATOM 791 C C . THR A 1 104 ? -3.504 -5.458 8.905 1.00 81.44 104 THR A C 1
ATOM 793 O O . THR A 1 104 ? -4.535 -5.339 9.568 1.00 81.44 104 THR A O 1
ATOM 796 N N . LEU A 1 105 ? -2.602 -6.414 9.149 1.00 81.31 105 LEU A N 1
ATOM 797 C CA . LEU A 1 105 ? -2.752 -7.410 10.218 1.00 81.31 105 LEU A CA 1
ATOM 798 C C . LEU A 1 105 ? -2.909 -6.761 11.602 1.00 81.31 105 LEU A C 1
ATOM 800 O O . LEU A 1 105 ? -3.712 -7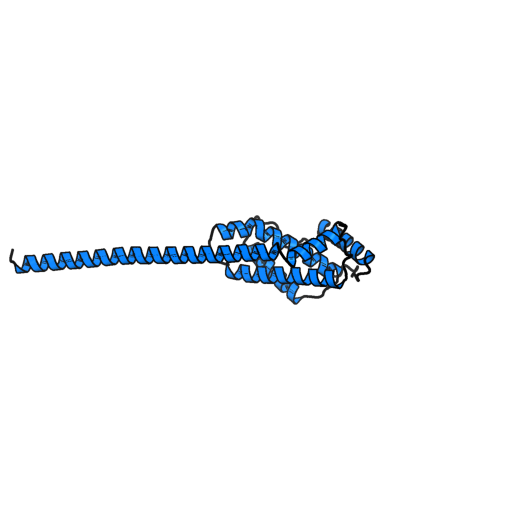.214 12.411 1.00 81.31 105 LEU A O 1
ATOM 804 N N . ALA A 1 106 ? -2.196 -5.663 11.871 1.00 80.81 106 ALA A N 1
ATOM 805 C CA . ALA A 1 106 ? -2.244 -4.983 13.169 1.00 80.81 106 ALA A CA 1
ATOM 806 C C . ALA A 1 106 ? -3.596 -4.310 13.475 1.00 80.81 106 ALA A C 1
ATOM 808 O O . ALA A 1 106 ? -3.931 -4.099 14.639 1.00 80.81 106 ALA A O 1
ATOM 809 N N . ILE A 1 107 ? -4.374 -3.969 12.446 1.00 82.44 107 ILE A N 1
ATOM 810 C CA . ILE A 1 107 ? -5.705 -3.361 12.597 1.00 82.44 107 ILE A CA 1
ATOM 811 C C . ILE A 1 107 ? -6.838 -4.336 12.266 1.00 82.44 107 ILE A C 1
ATOM 813 O O . ILE A 1 107 ? -8.015 -3.960 12.310 1.00 82.44 107 ILE A O 1
ATOM 817 N N . GLU A 1 108 ? -6.512 -5.574 11.901 1.00 78.00 108 GLU A N 1
ATOM 818 C CA . GLU A 1 108 ? -7.484 -6.605 11.563 1.00 78.00 108 GLU A CA 1
ATOM 819 C C . GLU A 1 108 ? -8.432 -6.882 12.741 1.00 78.00 108 GLU A C 1
ATOM 821 O O . GLU A 1 108 ? -8.050 -6.848 13.908 1.00 78.00 108 GLU A O 1
ATOM 826 N N . GLY A 1 109 ? -9.720 -7.082 12.448 1.00 73.62 109 GLY A N 1
ATOM 827 C CA . GLY A 1 109 ? -10.744 -7.318 13.475 1.00 73.62 109 GLY A CA 1
ATOM 828 C C . GLY A 1 109 ? -11.214 -6.079 14.250 1.00 73.62 109 GLY A C 1
ATOM 829 O O . GLY A 1 109 ? -12.206 -6.163 14.973 1.00 73.62 109 GLY A O 1
ATOM 830 N N . LEU A 1 110 ? -10.585 -4.911 14.074 1.00 78.19 110 LEU A N 1
ATOM 831 C CA . LEU A 1 110 ? -11.067 -3.669 14.683 1.00 78.19 110 LEU A CA 1
ATOM 832 C C . LEU A 1 110 ? -12.302 -3.130 13.940 1.00 78.19 110 LEU A C 1
ATOM 834 O O . LEU A 1 110 ? -12.211 -2.658 12.802 1.00 78.19 110 LEU A O 1
ATOM 838 N N . ASP A 1 111 ? -13.464 -3.162 14.600 1.00 76.38 111 ASP A N 1
ATOM 839 C CA . ASP A 1 111 ? -14.727 -2.617 14.082 1.00 76.38 111 ASP A CA 1
ATOM 840 C C . ASP A 1 111 ? -14.840 -1.101 14.327 1.00 76.38 111 ASP A C 1
ATOM 842 O O . ASP A 1 111 ? -15.629 -0.619 15.140 1.00 76.38 111 ASP A O 1
ATOM 846 N N . ILE A 1 112 ? -13.987 -0.329 13.650 1.00 78.50 112 ILE A N 1
ATOM 847 C CA . ILE A 1 112 ? -13.889 1.124 13.831 1.00 78.50 112 ILE A CA 1
ATOM 848 C C . ILE A 1 112 ? -14.240 1.814 12.513 1.00 78.50 112 ILE A C 1
ATOM 850 O O . ILE A 1 112 ? -13.617 1.565 11.483 1.00 78.50 112 ILE A O 1
ATOM 854 N N . ALA A 1 113 ? -15.229 2.713 12.533 1.00 74.25 113 ALA A N 1
ATOM 855 C CA . ALA A 1 113 ? -15.778 3.339 11.322 1.00 74.25 113 ALA A CA 1
ATOM 856 C C . ALA A 1 113 ? -14.710 3.994 10.425 1.00 74.25 113 ALA A C 1
ATOM 858 O O . ALA A 1 113 ? -14.720 3.805 9.215 1.00 74.25 113 ALA A O 1
ATOM 859 N N . VAL A 1 114 ? -13.746 4.700 11.024 1.00 69.06 114 VAL A N 1
ATOM 860 C CA . VAL A 1 114 ? -12.657 5.371 10.289 1.00 69.06 114 VAL A CA 1
ATOM 861 C C . VAL A 1 114 ? -11.723 4.381 9.587 1.00 69.06 114 VAL A C 1
ATOM 863 O O . VAL A 1 114 ? -11.200 4.661 8.516 1.00 69.06 114 VAL A O 1
ATOM 866 N N . VAL A 1 115 ? -11.539 3.202 10.182 1.00 75.81 115 VAL A N 1
ATOM 867 C CA . VAL A 1 115 ? -10.712 2.135 9.632 1.00 75.81 115 VAL A CA 1
ATOM 868 C C . VAL A 1 115 ? -11.434 1.529 8.432 1.00 75.81 115 VAL A C 1
ATOM 870 O O . VAL A 1 115 ? -10.822 1.338 7.390 1.00 75.81 115 VAL A O 1
ATOM 873 N N . LYS A 1 116 ? -12.751 1.308 8.526 1.00 75.25 116 LYS A N 1
ATOM 874 C CA . LYS A 1 116 ? -13.575 0.850 7.394 1.00 75.25 116 LYS A CA 1
ATOM 875 C C . LYS A 1 116 ? -13.571 1.834 6.219 1.00 75.25 116 LYS A C 1
ATOM 877 O O . LYS A 1 116 ? -13.445 1.409 5.073 1.00 75.25 116 LYS A O 1
ATOM 882 N N . ASP A 1 117 ? -13.687 3.128 6.497 1.00 73.88 117 ASP A N 1
ATOM 883 C CA . ASP A 1 117 ? -13.720 4.171 5.465 1.00 73.88 117 ASP A CA 1
ATOM 884 C C . ASP A 1 117 ? -12.376 4.295 4.727 1.00 73.88 117 ASP A C 1
ATOM 886 O O . ASP A 1 117 ? -12.306 4.210 3.497 1.00 73.88 117 ASP A O 1
ATOM 890 N N . ALA A 1 118 ? -11.273 4.362 5.480 1.00 71.88 118 ALA A N 1
ATOM 891 C CA . ALA A 1 118 ? -9.937 4.422 4.897 1.00 71.88 118 ALA A CA 1
ATOM 892 C C . ALA A 1 118 ? -9.578 3.153 4.105 1.00 71.88 118 ALA A C 1
ATOM 894 O O . ALA A 1 118 ? -8.963 3.245 3.038 1.00 71.88 118 ALA A O 1
ATOM 895 N N . ARG A 1 119 ? -10.004 1.978 4.597 1.00 70.62 119 ARG A N 1
ATOM 896 C CA . ARG A 1 119 ? -9.834 0.683 3.917 1.00 70.62 119 ARG A CA 1
ATOM 897 C C . ARG A 1 119 ? -10.487 0.664 2.543 1.00 70.62 119 ARG A C 1
ATOM 899 O O . ARG A 1 119 ? -9.873 0.199 1.595 1.00 70.62 119 ARG A O 1
ATOM 906 N N . THR A 1 120 ? -11.722 1.144 2.442 1.00 67.19 120 THR A N 1
ATOM 907 C CA . THR A 1 120 ? -12.567 0.925 1.257 1.00 67.19 120 THR A CA 1
ATOM 908 C C . THR A 1 120 ? -12.299 1.882 0.103 1.00 67.19 120 THR A C 1
ATOM 910 O O . THR A 1 120 ? -12.737 1.605 -1.012 1.00 67.19 120 THR A O 1
ATOM 913 N N . THR A 1 121 ? -11.577 2.984 0.335 1.00 71.12 121 THR A N 1
ATOM 914 C CA . THR A 1 121 ? -11.472 4.041 -0.684 1.00 71.12 121 THR A CA 1
ATOM 915 C C . THR A 1 121 ? -10.038 4.443 -0.996 1.00 71.12 121 THR A C 1
ATOM 917 O O . THR A 1 121 ? -9.634 4.393 -2.154 1.00 71.12 121 THR A O 1
ATOM 920 N N . GLN A 1 122 ? -9.244 4.816 0.011 1.00 81.25 122 GLN A N 1
ATOM 921 C CA . GLN A 1 122 ? -7.908 5.372 -0.234 1.00 81.25 122 GLN A CA 1
ATOM 922 C C . GLN A 1 122 ? -6.822 4.297 -0.233 1.00 81.25 122 GLN A C 1
ATOM 924 O O . GLN A 1 122 ? -6.062 4.198 -1.195 1.00 81.25 122 GLN A O 1
ATOM 929 N N . LEU A 1 123 ? -6.778 3.450 0.803 1.00 84.50 123 LEU A N 1
ATOM 930 C CA . LEU A 1 123 ? -5.749 2.410 0.916 1.00 84.50 123 LEU A CA 1
ATOM 931 C C . LEU A 1 123 ? -5.831 1.409 -0.237 1.00 84.50 123 LEU A C 1
ATOM 933 O O . LEU A 1 123 ? -4.818 1.117 -0.863 1.00 84.50 123 LEU A O 1
ATOM 937 N N . GLN A 1 124 ? -7.040 0.939 -0.561 1.00 82.25 124 GLN A N 1
ATOM 938 C CA . GLN A 1 124 ? -7.254 0.034 -1.691 1.00 82.25 124 GLN A CA 1
ATOM 939 C C . GLN A 1 124 ? -6.806 0.647 -3.020 1.00 82.25 124 GLN A C 1
ATOM 941 O O . GLN A 1 124 ? -6.168 -0.037 -3.815 1.00 82.25 124 GLN A O 1
ATOM 946 N N . TRP A 1 125 ? -7.102 1.926 -3.264 1.00 84.88 125 TRP A N 1
ATOM 947 C CA . TRP A 1 125 ? -6.711 2.581 -4.511 1.00 84.88 125 TRP A CA 1
ATOM 948 C C . TRP A 1 125 ? -5.188 2.697 -4.648 1.00 84.88 125 TRP A C 1
ATOM 950 O O . TRP A 1 125 ? -4.634 2.277 -5.665 1.00 84.88 125 TRP A O 1
ATOM 960 N N . HIS A 1 126 ? -4.506 3.197 -3.612 1.00 90.38 126 HIS A N 1
ATOM 961 C CA . HIS A 1 126 ? -3.048 3.328 -3.622 1.00 90.38 126 HIS A CA 1
ATOM 962 C C . HIS A 1 126 ? -2.351 1.971 -3.725 1.00 90.38 126 HIS A C 1
ATOM 964 O O . HIS A 1 126 ? -1.409 1.820 -4.501 1.00 90.38 126 HIS A O 1
ATOM 970 N N . LEU A 1 127 ? -2.836 0.970 -2.988 1.00 88.56 127 LEU A N 1
ATOM 971 C CA . LEU A 1 127 ? -2.263 -0.369 -3.021 1.00 88.56 127 LEU A CA 1
ATOM 972 C C . LEU A 1 127 ? -2.446 -1.027 -4.397 1.00 88.56 127 LEU A C 1
ATOM 974 O O . LEU A 1 127 ? -1.489 -1.595 -4.913 1.00 88.56 127 LEU A O 1
ATOM 978 N N . ALA A 1 128 ? -3.617 -0.886 -5.032 1.00 87.19 128 ALA A N 1
ATOM 979 C CA . ALA A 1 128 ? -3.852 -1.375 -6.396 1.00 87.19 128 ALA A CA 1
ATOM 980 C C . ALA A 1 128 ? -2.862 -0.770 -7.403 1.00 87.19 128 ALA A C 1
ATOM 982 O O . ALA A 1 128 ? -2.304 -1.471 -8.249 1.00 87.19 128 ALA A O 1
ATOM 983 N N . GLU A 1 129 ? -2.646 0.545 -7.322 1.00 90.62 129 GLU A N 1
ATOM 984 C CA . GLU A 1 129 ? -1.708 1.253 -8.192 1.00 90.62 129 GLU A CA 1
ATOM 985 C C . GLU A 1 129 ? -0.270 0.760 -7.980 1.00 90.62 129 GLU A C 1
ATOM 987 O O . GLU A 1 129 ? 0.441 0.486 -8.947 1.00 90.62 129 GLU A O 1
ATOM 992 N N . ILE A 1 130 ? 0.149 0.617 -6.722 1.00 92.88 130 ILE A N 1
ATOM 993 C CA . ILE A 1 130 ? 1.499 0.176 -6.357 1.00 92.88 130 ILE A CA 1
ATOM 994 C C . ILE A 1 130 ? 1.744 -1.267 -6.793 1.00 92.88 130 ILE A C 1
ATOM 996 O O . ILE A 1 130 ? 2.788 -1.533 -7.385 1.00 92.88 130 ILE A O 1
ATOM 1000 N N . ILE A 1 131 ? 0.779 -2.171 -6.591 1.00 90.56 131 ILE A N 1
ATOM 1001 C CA . ILE A 1 131 ? 0.853 -3.555 -7.079 1.00 90.56 131 ILE A CA 1
ATOM 1002 C C . ILE A 1 131 ? 1.000 -3.569 -8.600 1.00 90.56 131 ILE A C 1
ATOM 1004 O O . ILE A 1 131 ? 1.925 -4.191 -9.116 1.00 90.56 131 ILE A O 1
ATOM 1008 N N . ARG A 1 132 ? 0.157 -2.822 -9.328 1.00 89.81 132 ARG A N 1
ATOM 1009 C CA . ARG A 1 132 ? 0.254 -2.722 -10.793 1.00 89.81 132 ARG A CA 1
ATOM 1010 C C . ARG A 1 132 ? 1.624 -2.237 -11.249 1.00 89.81 132 ARG A C 1
ATOM 1012 O O . ARG A 1 132 ? 2.183 -2.780 -12.197 1.00 89.81 132 ARG A O 1
ATOM 1019 N N . ASN A 1 133 ? 2.155 -1.206 -10.601 1.00 93.31 133 ASN A N 1
ATOM 1020 C CA . ASN A 1 133 ? 3.455 -0.647 -10.947 1.00 93.31 133 ASN A CA 1
ATOM 1021 C C . ASN A 1 133 ? 4.595 -1.631 -10.640 1.00 93.31 133 ASN A C 1
ATOM 1023 O O . ASN A 1 133 ? 5.501 -1.767 -11.460 1.00 93.31 133 ASN A O 1
ATOM 1027 N N . ALA A 1 134 ? 4.531 -2.340 -9.510 1.00 90.56 134 ALA A N 1
ATOM 1028 C CA . ALA A 1 134 ? 5.497 -3.378 -9.162 1.00 90.56 134 ALA A CA 1
ATOM 1029 C C . ALA A 1 134 ? 5.480 -4.511 -10.198 1.00 90.56 134 ALA A C 1
ATOM 1031 O O . ALA A 1 134 ? 6.524 -4.850 -10.742 1.00 90.56 134 ALA A O 1
ATOM 1032 N N . GLU A 1 135 ? 4.300 -5.023 -10.557 1.00 87.75 135 GLU A N 1
ATOM 1033 C CA . GLU A 1 135 ? 4.161 -6.074 -11.571 1.00 87.75 135 GLU A CA 1
ATOM 1034 C C . GLU A 1 135 ? 4.680 -5.645 -12.949 1.00 87.75 135 GLU A C 1
ATOM 1036 O O . GLU A 1 135 ? 5.348 -6.429 -13.623 1.00 87.75 135 GLU A O 1
ATOM 1041 N N . LEU A 1 136 ? 4.416 -4.400 -13.367 1.00 89.75 136 LEU A N 1
ATOM 1042 C CA . LEU A 1 136 ? 4.947 -3.853 -14.618 1.00 89.75 136 LEU A CA 1
ATOM 1043 C C . LEU A 1 136 ? 6.481 -3.838 -14.624 1.00 89.75 136 LEU A C 1
ATOM 1045 O O . LEU A 1 136 ? 7.090 -4.254 -15.611 1.00 89.75 136 LEU A O 1
ATOM 1049 N N . LEU A 1 137 ? 7.102 -3.369 -13.538 1.00 90.69 137 LEU A N 1
ATOM 1050 C CA . LEU A 1 137 ? 8.559 -3.319 -13.419 1.00 90.69 137 LEU A CA 1
ATOM 1051 C C . LEU A 1 137 ? 9.169 -4.724 -13.345 1.00 90.69 137 LEU A C 1
ATOM 1053 O O . LEU A 1 137 ? 10.091 -5.013 -14.108 1.00 90.69 137 LEU A O 1
ATOM 1057 N N . SER A 1 138 ? 8.632 -5.612 -12.503 1.00 87.25 138 SER A N 1
ATOM 1058 C CA . SER A 1 138 ? 9.106 -6.996 -12.381 1.00 87.25 138 SER A CA 1
ATOM 1059 C C . SER A 1 138 ? 9.023 -7.740 -13.715 1.00 87.25 138 SER A C 1
ATOM 1061 O O . SER A 1 138 ? 9.981 -8.406 -14.103 1.00 87.25 138 SER A O 1
ATOM 1063 N N . ALA A 1 139 ? 7.926 -7.577 -14.465 1.00 85.00 139 ALA A N 1
ATOM 1064 C CA . ALA A 1 139 ? 7.762 -8.196 -15.779 1.00 85.00 139 ALA A CA 1
ATOM 1065 C C . ALA A 1 139 ? 8.702 -7.605 -16.844 1.00 85.00 139 ALA A C 1
ATOM 1067 O O . ALA A 1 139 ? 9.158 -8.326 -17.731 1.00 85.00 139 ALA A O 1
ATOM 1068 N N . ALA A 1 140 ? 8.989 -6.301 -16.790 1.00 85.81 140 ALA A N 1
ATOM 1069 C CA . ALA A 1 140 ? 9.903 -5.659 -17.733 1.00 85.81 140 ALA A CA 1
ATOM 1070 C C . ALA A 1 140 ? 11.368 -6.064 -17.494 1.00 85.81 140 AL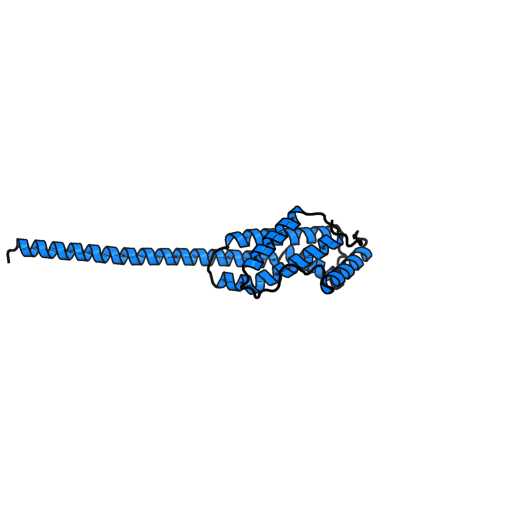A A C 1
ATOM 1072 O O . ALA A 1 140 ? 12.090 -6.326 -18.459 1.00 85.81 140 ALA A O 1
ATOM 1073 N N . LEU A 1 141 ? 11.776 -6.147 -16.223 1.00 85.06 141 LEU A N 1
ATOM 1074 C CA . LEU A 1 141 ? 13.141 -6.465 -15.792 1.00 85.06 141 LEU A CA 1
ATOM 1075 C C . LEU A 1 141 ? 13.417 -7.970 -15.645 1.00 85.06 141 LEU A C 1
ATOM 1077 O O . LEU A 1 141 ? 14.571 -8.355 -15.497 1.00 85.06 141 LEU A O 1
ATOM 1081 N N . ALA A 1 142 ? 12.383 -8.816 -15.680 1.00 80.62 142 ALA A N 1
ATOM 1082 C CA . ALA A 1 142 ? 12.477 -10.249 -15.390 1.00 80.62 142 ALA A CA 1
ATOM 1083 C C . ALA A 1 142 ? 13.076 -10.564 -14.013 1.00 80.62 142 ALA A C 1
ATOM 1085 O O . ALA A 1 142 ? 13.887 -11.479 -13.873 1.00 80.62 142 ALA A O 1
ATOM 1086 N N . ILE A 1 143 ? 12.664 -9.798 -13.004 1.00 78.44 143 ILE A N 1
ATOM 1087 C CA . ILE A 1 143 ? 13.029 -10.077 -11.616 1.00 78.44 143 ILE A CA 1
ATOM 1088 C C . ILE A 1 143 ? 12.282 -11.340 -11.188 1.00 78.44 143 ILE A C 1
ATOM 1090 O O . ILE A 1 143 ? 11.052 -11.340 -11.118 1.00 78.44 143 ILE A O 1
ATOM 1094 N N . ASP A 1 144 ? 13.045 -12.399 -10.938 1.00 72.44 144 ASP A N 1
ATOM 1095 C CA . ASP A 1 144 ? 12.560 -13.649 -10.367 1.00 72.44 144 ASP A CA 1
ATOM 1096 C C . ASP A 1 144 ? 12.511 -13.504 -8.839 1.00 72.44 144 ASP A C 1
ATOM 1098 O O . ASP A 1 144 ? 13.545 -13.468 -8.170 1.00 72.44 144 ASP A O 1
ATOM 1102 N N . ASP A 1 145 ? 11.309 -13.295 -8.305 1.00 71.50 145 ASP A N 1
ATOM 1103 C CA . ASP A 1 145 ? 11.072 -13.088 -6.875 1.00 71.50 145 ASP A CA 1
ATOM 1104 C C . ASP A 1 145 ? 9.788 -13.806 -6.450 1.00 71.50 145 ASP A C 1
ATOM 1106 O O . ASP A 1 145 ? 8.782 -13.197 -6.065 1.00 71.50 145 ASP A O 1
ATOM 1110 N N . ASP A 1 146 ? 9.825 -15.133 -6.582 1.00 72.62 146 ASP A N 1
ATOM 1111 C CA . ASP A 1 146 ? 8.738 -16.049 -6.229 1.00 72.62 146 ASP A CA 1
ATOM 1112 C C . ASP A 1 146 ? 8.264 -15.867 -4.780 1.00 72.62 146 ASP A C 1
ATOM 1114 O O . ASP A 1 146 ? 7.065 -15.920 -4.494 1.00 72.62 146 ASP A O 1
ATOM 1118 N N . MET A 1 147 ? 9.191 -15.601 -3.853 1.00 62.50 147 MET A N 1
ATOM 1119 C CA . MET A 1 147 ? 8.856 -15.389 -2.444 1.00 62.50 147 MET A CA 1
ATOM 1120 C C . MET A 1 147 ? 8.067 -14.095 -2.238 1.00 62.50 147 MET A C 1
ATOM 1122 O O . MET A 1 147 ? 7.020 -14.119 -1.581 1.00 62.50 147 MET A O 1
ATOM 1126 N N . ALA A 1 148 ? 8.508 -12.975 -2.820 1.00 70.38 148 ALA A N 1
ATOM 1127 C CA . ALA A 1 148 ? 7.733 -11.746 -2.728 1.00 70.38 148 ALA A CA 1
ATOM 1128 C C . ALA A 1 148 ? 6.432 -11.838 -3.536 1.00 70.38 148 ALA A C 1
ATOM 1130 O O . ALA A 1 148 ? 5.444 -11.212 -3.160 1.00 70.38 148 ALA A O 1
ATOM 1131 N N . ALA A 1 149 ? 6.386 -12.616 -4.624 1.00 73.75 149 ALA A N 1
ATOM 1132 C CA . ALA A 1 149 ? 5.158 -12.863 -5.378 1.00 73.75 149 ALA A CA 1
ATOM 1133 C C . ALA A 1 149 ? 4.097 -13.563 -4.525 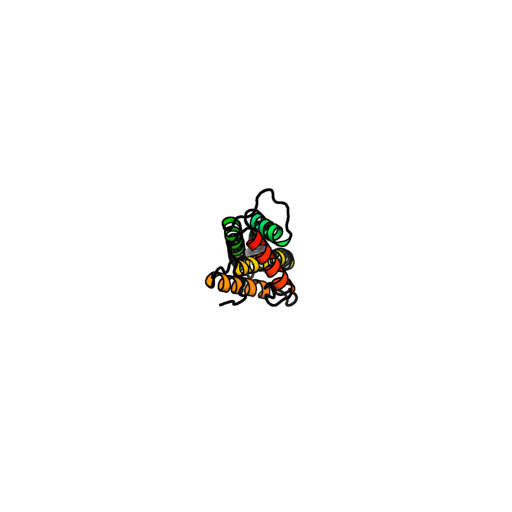1.00 73.75 149 ALA A C 1
ATOM 1135 O O . ALA A 1 149 ? 2.998 -13.024 -4.378 1.00 73.75 149 ALA A O 1
ATOM 1136 N N . ALA A 1 150 ? 4.450 -14.676 -3.879 1.00 75.56 150 ALA A N 1
ATOM 1137 C CA . ALA A 1 150 ? 3.555 -15.383 -2.967 1.00 75.56 150 ALA A CA 1
ATOM 1138 C C . ALA A 1 150 ? 3.078 -14.470 -1.826 1.00 75.56 150 ALA A C 1
ATOM 1140 O O . ALA A 1 150 ? 1.885 -14.392 -1.528 1.00 75.56 150 ALA A O 1
ATOM 1141 N N . ARG A 1 151 ? 3.991 -13.690 -1.231 1.00 71.31 151 ARG A N 1
ATOM 1142 C CA . ARG A 1 151 ? 3.634 -12.757 -0.156 1.00 71.31 151 ARG A CA 1
ATOM 1143 C C . ARG A 1 151 ? 2.689 -11.646 -0.625 1.00 71.31 151 ARG A C 1
ATOM 1145 O O . ARG A 1 151 ? 1.779 -11.265 0.111 1.00 71.31 151 ARG A O 1
ATOM 1152 N N . ARG A 1 152 ? 2.865 -11.129 -1.846 1.00 79.19 152 ARG A N 1
ATOM 1153 C CA . ARG A 1 152 ? 1.944 -10.149 -2.446 1.00 79.19 152 ARG A CA 1
ATOM 1154 C C . ARG A 1 152 ? 0.555 -10.744 -2.654 1.00 79.19 152 ARG A C 1
ATOM 1156 O O . ARG A 1 152 ? -0.424 -10.066 -2.355 1.00 79.19 152 ARG A O 1
ATOM 1163 N N . GLU A 1 153 ? 0.457 -11.985 -3.125 1.00 81.25 153 GLU A N 1
ATOM 1164 C CA . GLU A 1 153 ? -0.829 -12.671 -3.295 1.00 81.25 153 GLU A CA 1
ATOM 1165 C C . GLU A 1 153 ? -1.584 -12.814 -1.969 1.00 81.25 153 GLU A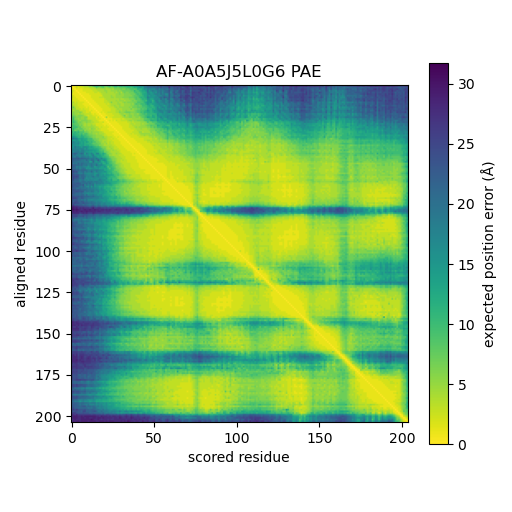 C 1
ATOM 1167 O O . GLU A 1 153 ? -2.778 -12.517 -1.916 1.00 81.25 153 GLU A O 1
ATOM 1172 N N . GLU A 1 154 ? -0.894 -13.167 -0.881 1.00 80.44 154 GLU A N 1
ATOM 1173 C CA . GLU A 1 154 ? -1.489 -13.221 0.462 1.00 80.44 154 GLU A CA 1
ATOM 1174 C C . GLU A 1 154 ? -2.040 -11.859 0.909 1.00 80.44 154 GLU A C 1
ATOM 1176 O O . GLU A 1 154 ? -3.172 -11.765 1.389 1.00 80.44 154 GLU A O 1
ATOM 1181 N N . ILE A 1 155 ? -1.257 -10.790 0.730 1.00 78.62 155 ILE A N 1
ATOM 1182 C CA . ILE A 1 155 ? -1.648 -9.428 1.121 1.00 78.62 155 ILE A CA 1
ATOM 1183 C C . ILE A 1 155 ? -2.856 -8.963 0.302 1.00 78.62 155 ILE A C 1
ATOM 1185 O O . ILE A 1 155 ? -3.801 -8.397 0.855 1.00 78.62 155 ILE A O 1
ATOM 1189 N N . VAL A 1 156 ? -2.863 -9.234 -1.005 1.00 78.81 156 VAL A N 1
ATOM 1190 C CA . VAL A 1 156 ? -4.012 -8.959 -1.876 1.00 78.81 156 VAL A CA 1
ATOM 1191 C C . VAL A 1 156 ? -5.241 -9.705 -1.381 1.00 78.81 156 VAL A C 1
ATOM 1193 O O . VAL A 1 156 ? -6.279 -9.077 -1.183 1.00 78.81 156 VAL A O 1
ATOM 1196 N N . ALA A 1 157 ? -5.133 -11.016 -1.159 1.00 80.62 157 ALA A N 1
ATOM 1197 C CA . ALA A 1 157 ? -6.253 -11.837 -0.717 1.00 80.62 157 ALA A CA 1
ATOM 1198 C C . ALA A 1 157 ? -6.841 -11.314 0.601 1.00 80.62 157 ALA A C 1
ATOM 1200 O O . ALA A 1 157 ? -8.063 -11.232 0.752 1.00 80.62 157 ALA A O 1
ATOM 1201 N N . GLN A 1 158 ? -5.984 -10.875 1.526 1.00 76.62 158 GLN A N 1
ATOM 1202 C CA . GLN A 1 158 ? -6.414 -10.250 2.769 1.00 76.62 158 GLN A CA 1
ATOM 1203 C C . GLN A 1 158 ? -7.202 -8.957 2.512 1.00 76.62 158 GLN A C 1
ATOM 1205 O O . GLN A 1 158 ? -8.326 -8.820 2.997 1.00 76.62 158 GLN A O 1
ATOM 1210 N N . PHE A 1 159 ? -6.681 -8.034 1.703 1.00 75.19 159 PHE A N 1
ATOM 1211 C CA . PHE A 1 159 ? -7.385 -6.789 1.385 1.00 75.19 159 PHE A CA 1
ATOM 1212 C C . PHE A 1 159 ? -8.682 -6.997 0.585 1.00 75.19 159 PHE A C 1
ATOM 1214 O O . PHE A 1 159 ? -9.638 -6.237 0.762 1.00 75.19 159 PHE A O 1
ATOM 1221 N N . GLU A 1 160 ? -8.734 -8.001 -0.292 1.00 76.62 160 GLU A N 1
ATOM 1222 C CA . GLU A 1 160 ? -9.943 -8.360 -1.039 1.00 76.62 160 GLU A CA 1
ATOM 1223 C C . GLU A 1 160 ? -11.005 -8.969 -0.117 1.00 76.62 160 GLU A C 1
ATOM 1225 O O . GLU A 1 160 ? -12.181 -8.616 -0.228 1.00 76.62 160 GLU A O 1
ATOM 1230 N N . SER A 1 161 ? -10.599 -9.796 0.855 1.00 74.56 161 SER A N 1
ATOM 1231 C CA . SER A 1 161 ? -11.503 -10.358 1.870 1.00 74.56 161 SER A CA 1
ATOM 1232 C C . SER A 1 161 ? -12.161 -9.287 2.751 1.00 74.56 161 SER A C 1
ATOM 1234 O O . SER A 1 161 ? -13.237 -9.501 3.307 1.00 74.56 161 SER A O 1
ATOM 1236 N N . TRP A 1 162 ? -11.543 -8.108 2.852 1.00 68.50 162 TRP A N 1
ATOM 1237 C CA . TRP A 1 162 ? -12.077 -6.969 3.595 1.00 68.50 162 TRP A CA 1
ATOM 1238 C C . TRP A 1 162 ? -13.135 -6.171 2.820 1.00 68.50 162 TRP A C 1
ATOM 1240 O O . TRP A 1 162 ? -13.845 -5.351 3.410 1.00 68.50 162 TRP A O 1
ATOM 1250 N N . GLY A 1 163 ? -13.249 -6.370 1.505 1.00 62.06 163 GLY A N 1
ATOM 1251 C CA . GLY A 1 163 ? -14.278 -5.741 0.685 1.00 62.06 163 GLY A CA 1
ATOM 1252 C C . GLY A 1 163 ? -15.645 -6.408 0.876 1.00 62.06 163 GLY A C 1
ATOM 1253 O O . GLY A 1 163 ? -15.759 -7.628 0.880 1.00 62.06 163 GLY A O 1
ATOM 1254 N N . ASN A 1 164 ? -16.727 -5.623 0.945 1.00 55.69 164 ASN A N 1
ATOM 1255 C CA . ASN A 1 164 ? -18.117 -6.124 1.016 1.00 55.69 164 ASN A CA 1
ATOM 1256 C C . ASN A 1 164 ? -18.617 -6.738 -0.321 1.00 55.69 164 ASN A C 1
ATOM 1258 O O . ASN A 1 164 ? -19.736 -6.463 -0.756 1.00 55.69 164 ASN A O 1
ATOM 1262 N N . GLY A 1 165 ? -17.777 -7.487 -1.042 1.00 53.28 165 GLY A N 1
ATOM 1263 C CA . GLY A 1 165 ? -18.105 -8.103 -2.336 1.00 53.28 165 GLY A CA 1
ATOM 1264 C C . GLY A 1 165 ? -18.319 -7.121 -3.499 1.00 53.28 165 GLY A C 1
ATOM 1265 O O . GLY A 1 165 ? -18.700 -7.541 -4.588 1.00 53.28 165 GLY A O 1
ATOM 1266 N N . LYS A 1 166 ? -18.091 -5.815 -3.287 1.00 52.75 166 LYS A N 1
ATOM 1267 C CA . LYS A 1 166 ? -18.233 -4.756 -4.306 1.00 52.75 166 LYS A CA 1
ATOM 1268 C C . LYS A 1 166 ? -16.915 -4.093 -4.721 1.00 52.75 166 LYS A C 1
ATOM 1270 O O . LYS A 1 166 ? -16.940 -3.272 -5.636 1.00 52.75 166 LYS A O 1
ATOM 1275 N N . SER A 1 167 ? -15.789 -4.385 -4.064 1.00 54.09 167 SER A N 1
ATOM 1276 C CA . SER A 1 167 ? -14.507 -3.801 -4.474 1.00 54.09 167 SER A CA 1
ATOM 1277 C C . SER A 1 167 ? -14.018 -4.471 -5.757 1.00 54.09 167 SER A C 1
ATOM 1279 O O . SER A 1 167 ? -14.108 -5.689 -5.911 1.00 54.09 167 SER A O 1
ATOM 1281 N N . LYS A 1 168 ? -13.507 -3.663 -6.694 1.00 59.28 168 LYS A N 1
ATOM 1282 C CA . LYS A 1 168 ? -12.744 -4.173 -7.841 1.00 59.28 168 LYS A CA 1
ATOM 1283 C C . LYS A 1 168 ? -11.590 -5.035 -7.318 1.00 59.28 168 LYS A C 1
ATOM 1285 O O . LYS A 1 168 ? -11.027 -4.710 -6.274 1.00 59.28 168 LYS A O 1
ATOM 1290 N N . LYS A 1 169 ? -11.253 -6.100 -8.053 1.00 67.44 169 LYS A N 1
ATOM 1291 C CA . LYS A 1 169 ? -10.053 -6.900 -7.779 1.00 67.44 169 LYS A CA 1
ATOM 1292 C C . LYS A 1 169 ? -8.838 -5.977 -7.675 1.00 67.44 169 LYS A C 1
ATOM 1294 O O . LYS A 1 169 ? -8.683 -5.079 -8.506 1.00 67.44 169 LYS A O 1
ATOM 1299 N N . LEU A 1 170 ? -8.039 -6.179 -6.633 1.00 70.38 170 LEU A N 1
ATOM 1300 C CA . LEU A 1 170 ? -6.812 -5.425 -6.370 1.00 70.38 170 LEU A CA 1
ATOM 1301 C C . LEU A 1 170 ? -5.690 -5.878 -7.294 1.00 70.38 170 LEU A C 1
ATOM 1303 O O . LEU A 1 170 ? -4.861 -5.065 -7.698 1.00 70.38 170 LEU A O 1
ATOM 1307 N N . GLN A 1 171 ? -5.703 -7.160 -7.660 1.00 70.00 171 GLN A N 1
ATOM 1308 C CA . GLN A 1 171 ? -4.788 -7.683 -8.655 1.00 70.00 171 GLN A CA 1
ATOM 1309 C C . GLN A 1 171 ? -5.079 -7.087 -10.037 1.00 70.00 171 GLN A C 1
ATOM 1311 O O . GLN A 1 171 ? -6.221 -7.150 -10.519 1.00 70.00 171 GLN A O 1
ATOM 1316 N N . PRO A 1 172 ? -4.052 -6.543 -10.709 1.00 67.19 172 PRO A N 1
ATOM 1317 C CA . PRO A 1 172 ? -4.136 -6.226 -12.119 1.00 67.19 172 PRO A CA 1
ATOM 1318 C C . PRO A 1 172 ? -4.501 -7.490 -12.889 1.00 67.19 172 PRO A C 1
ATOM 1320 O O . PRO A 1 172 ? -3.931 -8.559 -12.685 1.00 67.19 172 PRO A O 1
ATOM 1323 N N . ASN A 1 173 ? -5.440 -7.371 -13.823 1.00 76.25 173 ASN A N 1
ATOM 1324 C CA . ASN A 1 173 ? -5.589 -8.411 -14.825 1.00 76.25 173 ASN A CA 1
ATOM 1325 C C . ASN A 1 173 ? -4.379 -8.310 -15.763 1.00 76.25 173 ASN A C 1
ATOM 1327 O O . ASN A 1 173 ? -4.376 -7.493 -16.683 1.00 76.25 173 ASN A O 1
ATOM 1331 N N . VAL A 1 174 ? -3.343 -9.102 -15.504 1.00 76.00 174 VAL A N 1
ATOM 1332 C CA . VAL A 1 174 ? -2.113 -9.143 -16.314 1.00 76.00 174 VAL A CA 1
ATOM 1333 C C . VAL A 1 174 ? -2.359 -9.597 -17.753 1.00 76.00 174 VAL A C 1
ATOM 1335 O O . VAL A 1 174 ? -1.573 -9.290 -18.647 1.00 76.00 174 VAL A O 1
ATOM 1338 N N . ASP A 1 175 ? -3.503 -10.236 -17.998 1.00 77.31 175 ASP A N 1
ATOM 1339 C CA . ASP A 1 175 ? -3.988 -10.578 -19.330 1.00 77.31 175 ASP A CA 1
ATOM 1340 C C . ASP A 1 175 ? -4.837 -9.484 -19.982 1.00 77.31 175 ASP A C 1
ATOM 1342 O O . ASP A 1 175 ? -5.244 -9.635 -21.134 1.00 77.31 175 ASP A O 1
ATOM 1346 N N . SER A 1 176 ? -5.102 -8.374 -19.288 1.00 84.88 176 SER A N 1
ATOM 1347 C CA . SER A 1 176 ? -5.815 -7.243 -19.882 1.00 84.88 176 SER A CA 1
ATOM 1348 C C . SER A 1 176 ? -4.973 -6.539 -20.940 1.00 84.88 176 SER A C 1
ATOM 1350 O O . SER A 1 176 ? -3.759 -6.362 -20.790 1.00 84.88 176 SER A O 1
ATOM 1352 N N . ASP A 1 177 ? -5.647 -6.061 -21.984 1.00 86.44 177 ASP A N 1
ATOM 1353 C CA . ASP A 1 177 ? -5.014 -5.271 -23.040 1.00 86.44 177 ASP A CA 1
ATOM 1354 C C . ASP A 1 177 ? -4.354 -4.007 -22.475 1.00 86.44 177 ASP A C 1
ATOM 1356 O O . ASP A 1 177 ? -3.257 -3.650 -22.896 1.00 86.44 177 ASP A O 1
ATOM 1360 N N . ASP A 1 178 ? -4.958 -3.372 -21.465 1.00 86.38 178 ASP A N 1
ATOM 1361 C CA . ASP A 1 178 ? -4.385 -2.206 -20.784 1.00 86.38 178 ASP A CA 1
ATOM 1362 C C . ASP A 1 178 ? -3.026 -2.519 -20.151 1.00 86.38 178 ASP A C 1
ATOM 1364 O O . ASP A 1 178 ? -2.072 -1.755 -20.318 1.00 86.38 178 ASP A O 1
ATOM 1368 N N . PHE A 1 179 ? -2.920 -3.644 -19.437 1.00 87.00 179 PHE A N 1
ATOM 1369 C CA . PHE A 1 179 ? -1.666 -4.059 -18.814 1.00 87.00 179 PHE A CA 1
ATOM 1370 C C . PHE A 1 179 ? -0.609 -4.393 -19.869 1.00 87.00 179 PHE A C 1
ATOM 1372 O O . PHE A 1 179 ? 0.517 -3.902 -19.789 1.00 87.00 179 PHE A O 1
ATOM 1379 N N . ARG A 1 180 ? -0.971 -5.173 -20.894 1.00 86.81 180 ARG A N 1
ATOM 1380 C CA . ARG A 1 180 ? -0.056 -5.540 -21.987 1.00 86.81 180 ARG A CA 1
ATOM 1381 C C . ARG A 1 180 ? 0.446 -4.308 -22.740 1.00 86.81 180 ARG A C 1
ATOM 1383 O O . ARG A 1 180 ? 1.641 -4.201 -23.005 1.00 86.81 180 ARG A O 1
ATOM 1390 N N . ASN A 1 181 ? -0.436 -3.352 -23.023 1.00 89.31 181 ASN A N 1
ATOM 1391 C CA . ASN A 1 181 ? -0.087 -2.093 -23.677 1.00 89.31 181 ASN A CA 1
ATOM 1392 C C . ASN A 1 181 ? 0.865 -1.250 -22.820 1.00 89.31 181 ASN A C 1
ATOM 1394 O O . ASN A 1 181 ? 1.844 -0.711 -23.339 1.00 89.31 181 ASN A O 1
ATOM 1398 N N . ASP A 1 182 ? 0.609 -1.142 -21.515 1.00 88.88 182 ASP A N 1
ATOM 1399 C CA . ASP A 1 182 ? 1.513 -0.454 -20.589 1.00 88.88 182 ASP A CA 1
ATOM 1400 C C . ASP A 1 182 ? 2.879 -1.139 -20.500 1.00 88.88 182 ASP A C 1
ATOM 1402 O O . ASP A 1 182 ? 3.905 -0.458 -20.514 1.00 88.88 182 ASP A O 1
ATOM 1406 N N . LEU A 1 183 ? 2.903 -2.472 -20.460 1.00 88.81 183 LEU A N 1
ATOM 1407 C CA . LEU A 1 183 ? 4.133 -3.252 -20.416 1.00 88.81 183 LEU A CA 1
ATOM 1408 C C . LEU A 1 183 ? 4.963 -3.058 -21.688 1.00 88.81 183 LEU A C 1
ATOM 1410 O O . LEU A 1 183 ? 6.169 -2.846 -21.603 1.00 88.81 183 LEU A O 1
ATOM 1414 N N . VAL A 1 184 ? 4.334 -3.073 -22.866 1.00 90.06 184 VAL A N 1
ATOM 1415 C CA . VAL A 1 184 ? 5.021 -2.804 -24.138 1.00 90.06 184 VAL A CA 1
ATOM 1416 C C . VAL A 1 184 ? 5.591 -1.387 -24.162 1.00 90.06 184 VAL A C 1
ATOM 1418 O O . VAL A 1 184 ? 6.758 -1.215 -24.520 1.00 90.06 184 VAL A O 1
ATOM 1421 N N . LYS A 1 185 ? 4.819 -0.373 -23.742 1.00 89.81 185 LYS A N 1
ATOM 1422 C CA . LYS A 1 185 ? 5.304 1.018 -23.651 1.00 89.81 185 LYS A CA 1
ATOM 1423 C C . LYS A 1 185 ? 6.517 1.122 -22.731 1.00 89.81 185 LYS A C 1
ATOM 1425 O O . LYS A 1 185 ? 7.523 1.718 -23.111 1.00 89.81 185 LYS A O 1
ATOM 1430 N N . LEU A 1 186 ? 6.437 0.494 -21.559 1.00 90.62 186 LEU A N 1
ATOM 1431 C CA . LEU A 1 186 ? 7.516 0.462 -20.581 1.00 90.62 186 LEU A CA 1
ATOM 1432 C C . LEU A 1 186 ? 8.768 -0.228 -21.143 1.00 90.62 186 LEU A C 1
ATOM 1434 O O . LEU A 1 186 ? 9.833 0.382 -21.151 1.00 90.62 186 LEU A O 1
ATOM 1438 N N . LYS A 1 187 ? 8.646 -1.451 -21.680 1.00 90.62 187 LYS A N 1
ATOM 1439 C CA . LYS A 1 187 ? 9.764 -2.200 -22.288 1.00 90.62 187 LYS A CA 1
ATOM 1440 C C . LYS A 1 187 ? 10.424 -1.423 -23.429 1.00 90.62 187 LYS A C 1
ATOM 1442 O O . LYS A 1 187 ? 11.651 -1.356 -23.506 1.00 90.62 187 LYS A O 1
ATOM 1447 N N . THR A 1 188 ? 9.616 -0.784 -24.277 1.00 90.94 188 THR A N 1
ATOM 1448 C CA . THR A 1 188 ? 10.100 0.082 -25.361 1.00 90.94 188 THR A CA 1
ATOM 1449 C C . THR A 1 188 ? 10.913 1.245 -24.798 1.00 90.94 188 THR A C 1
ATOM 1451 O O . THR A 1 188 ? 12.028 1.489 -25.254 1.00 90.94 188 THR A O 1
ATOM 1454 N N . ARG A 1 189 ? 10.395 1.944 -23.778 1.00 89.38 189 ARG A N 1
ATOM 1455 C CA . ARG A 1 189 ? 11.094 3.085 -23.176 1.00 89.38 189 ARG A CA 1
ATOM 1456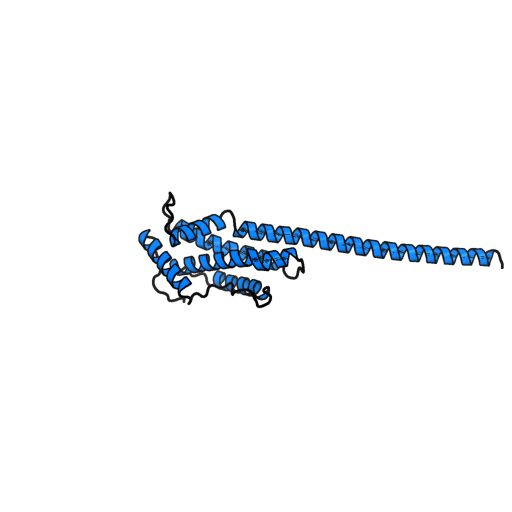 C C . ARG A 1 189 ? 12.406 2.671 -22.517 1.00 89.38 189 ARG A C 1
ATOM 1458 O O . ARG A 1 189 ? 13.411 3.334 -22.738 1.00 89.38 189 ARG A O 1
ATOM 1465 N N . LEU A 1 190 ? 12.404 1.582 -21.753 1.00 89.94 190 LEU A N 1
ATOM 1466 C CA . LEU A 1 190 ? 13.606 1.039 -21.120 1.00 89.94 190 LEU A CA 1
ATOM 1467 C C . LEU A 1 190 ? 14.665 0.648 -22.162 1.00 89.94 190 LEU A C 1
ATOM 1469 O O . LEU A 1 190 ? 15.825 1.015 -22.010 1.00 89.94 190 LEU A O 1
ATOM 1473 N N . SER A 1 191 ? 14.253 0.025 -23.272 1.00 90.62 191 SER A N 1
ATOM 1474 C CA . SER A 1 191 ? 15.163 -0.317 -24.377 1.00 90.62 191 SER A CA 1
ATOM 1475 C C . SER A 1 191 ? 15.807 0.919 -25.013 1.00 90.62 191 SER A C 1
ATOM 1477 O O . SER A 1 191 ? 16.994 0.900 -25.322 1.00 90.62 191 SER A O 1
ATOM 1479 N N . VAL A 1 192 ? 15.048 2.011 -25.185 1.00 90.88 192 VAL A N 1
ATOM 1480 C CA . VAL A 1 192 ? 15.578 3.294 -25.691 1.00 90.88 192 VAL A CA 1
ATOM 1481 C C . VAL A 1 192 ? 16.617 3.891 -24.738 1.00 90.88 192 VAL A C 1
ATOM 1483 O O . VAL A 1 192 ? 17.573 4.507 -25.197 1.00 90.88 192 VAL A O 1
ATOM 1486 N N . LEU A 1 193 ? 16.454 3.683 -23.430 1.00 88.00 193 LEU A N 1
ATOM 1487 C CA . LEU A 1 193 ? 17.405 4.111 -22.400 1.00 88.00 193 LEU A CA 1
ATOM 1488 C C . LEU A 1 193 ? 18.607 3.157 -22.253 1.00 88.00 193 LEU A C 1
ATOM 1490 O O . LEU A 1 193 ? 19.449 3.367 -21.387 1.00 88.00 193 LEU A O 1
ATOM 1494 N N . GLY A 1 194 ? 18.690 2.094 -23.062 1.00 89.31 194 GLY A N 1
ATOM 1495 C CA . GLY A 1 194 ? 19.742 1.080 -22.956 1.00 89.31 194 GLY A CA 1
ATOM 1496 C C . GLY A 1 194 ? 19.627 0.185 -21.718 1.00 89.31 194 GLY A C 1
ATOM 1497 O O . GLY A 1 194 ? 20.578 -0.522 -21.396 1.00 89.31 194 GLY A O 1
ATOM 1498 N N . ILE A 1 195 ? 18.483 0.201 -21.027 1.00 90.12 195 ILE A N 1
ATOM 1499 C CA . ILE A 1 195 ? 18.224 -0.649 -19.863 1.00 90.12 195 ILE A CA 1
ATOM 1500 C C . ILE A 1 195 ? 17.800 -2.039 -20.361 1.00 90.12 195 ILE A C 1
ATOM 1502 O O . ILE A 1 195 ? 16.880 -2.124 -21.186 1.00 90.12 195 ILE A O 1
ATOM 1506 N N . PRO A 1 196 ? 18.427 -3.131 -19.879 1.00 88.00 196 PRO A N 1
ATOM 1507 C CA . PRO A 1 196 ? 18.054 -4.486 -20.265 1.00 88.00 196 PRO A CA 1
ATOM 1508 C C . PRO A 1 196 ? 16.581 -4.780 -19.969 1.00 88.00 196 PRO A C 1
ATOM 1510 O O . PRO A 1 196 ? 16.077 -4.499 -18.882 1.00 88.00 196 PRO A O 1
ATOM 1513 N N . VAL A 1 197 ? 15.888 -5.378 -20.938 1.00 90.31 197 VAL A N 1
ATOM 1514 C CA . VAL A 1 197 ? 14.502 -5.830 -20.779 1.00 90.31 197 VAL A CA 1
ATOM 1515 C C . VAL A 1 197 ? 14.328 -7.238 -21.316 1.00 90.31 197 VAL A C 1
ATOM 1517 O O . VAL A 1 197 ? 14.977 -7.639 -22.285 1.00 90.31 197 VAL A O 1
ATOM 1520 N N . ARG A 1 198 ? 13.383 -7.976 -20.735 1.00 84.25 198 ARG A N 1
ATOM 1521 C CA . ARG A 1 198 ? 12.972 -9.281 -21.255 1.00 84.25 198 ARG A CA 1
ATOM 1522 C C . ARG A 1 198 ? 11.740 -9.124 -22.130 1.00 84.25 198 ARG A C 1
ATOM 1524 O O . ARG A 1 198 ? 10.666 -8.772 -21.648 1.00 84.25 198 ARG A O 1
ATOM 1531 N N . TRP A 1 199 ? 11.876 -9.393 -23.423 1.00 80.88 199 TRP A N 1
ATOM 1532 C CA . TRP A 1 199 ? 10.757 -9.308 -24.367 1.00 80.88 199 TRP A CA 1
ATOM 1533 C C . TRP A 1 199 ? 9.849 -10.535 -24.330 1.00 80.88 199 TRP A C 1
ATOM 1535 O O . TRP A 1 199 ? 8.644 -10.388 -24.530 1.00 80.88 199 TRP A O 1
ATOM 1545 N N . ASP A 1 200 ? 10.397 -11.697 -23.983 1.00 79.00 200 ASP A N 1
ATOM 1546 C CA . ASP A 1 200 ? 9.633 -12.934 -23.868 1.00 79.00 200 ASP A CA 1
ATOM 1547 C C . ASP A 1 200 ? 8.608 -12.827 -22.733 1.00 79.00 200 ASP A C 1
ATOM 1549 O O . ASP A 1 200 ? 8.954 -12.583 -21.579 1.00 79.00 200 ASP A O 1
ATOM 1553 N N . ASN A 1 201 ? 7.331 -13.020 -23.067 1.00 55.69 201 ASN A N 1
ATOM 1554 C CA . ASN A 1 201 ? 6.215 -12.980 -22.115 1.00 55.69 201 ASN A CA 1
ATOM 1555 C C . ASN A 1 201 ? 6.059 -14.283 -21.313 1.00 55.69 201 ASN A C 1
ATOM 1557 O O . ASN A 1 201 ? 5.032 -14.483 -20.667 1.00 55.69 201 ASN A O 1
ATOM 1561 N N . ALA A 1 202 ? 7.040 -15.184 -21.371 1.00 46.72 202 ALA A N 1
ATOM 1562 C CA . ALA A 1 202 ? 7.027 -16.381 -20.553 1.00 46.72 202 ALA A CA 1
ATOM 1563 C C . ALA A 1 202 ? 7.268 -15.968 -19.095 1.00 46.72 202 ALA A C 1
ATOM 1565 O O . ALA A 1 202 ? 8.408 -15.719 -18.695 1.00 46.72 202 ALA A O 1
ATOM 1566 N N . ARG A 1 203 ? 6.186 -15.885 -18.309 1.00 47.09 203 ARG A N 1
ATOM 1567 C CA . ARG A 1 203 ? 6.310 -16.168 -16.877 1.00 47.09 203 ARG A CA 1
ATOM 1568 C C . ARG A 1 203 ? 6.945 -17.565 -16.754 1.00 47.09 203 ARG A C 1
ATOM 1570 O O . ARG A 1 203 ? 6.587 -18.421 -17.572 1.00 47.09 203 ARG A O 1
ATOM 1577 N N . PRO A 1 204 ? 7.903 -17.789 -15.841 1.00 43.38 204 PRO A N 1
ATOM 1578 C CA . PRO A 1 204 ? 8.154 -19.150 -15.385 1.00 43.38 204 PRO A CA 1
ATOM 1579 C C . PRO A 1 204 ? 6.849 -19.805 -14.901 1.00 43.38 204 PRO A C 1
ATOM 1581 O O . PRO A 1 204 ? 5.936 -19.066 -14.453 1.00 43.38 204 PRO A O 1
#

Foldseek 3Di:
DDPVVVVVVVVVVVVVVVVVVVVVVVVVVVVVVVVVVLVVLLVVLVVLLVVLLCLLCDDLNVQLLVVLCCLQPVDDDPDDDDLVSLVSSLVSLLVSLLSSLVSLVVCPPPPHPVNLVSLQPRNLVSNLSSLLSNVLSCQFQVDDDVPSVVVSVVSQVSSVVSDPVPDDRSDDPCPDPVSVVSSVSNNVSCVVSVHDTDPDNDDD

pLDDT: mean 83.07, std 10.24, range [43.38, 96.0]

Mean predicted aligned error: 9.17 Å

Solvent-accessible surface area (backbone atoms only — not comparable to full-atom values): 11378 Å² total; per-residue (Å²): 133,56,74,68,57,54,51,55,51,52,52,51,52,49,52,53,51,52,52,53,50,50,52,53,50,50,55,49,49,55,54,50,52,52,51,50,51,53,50,48,54,55,49,52,46,49,51,51,52,52,51,45,50,47,51,64,63,34,69,69,33,34,52,28,50,51,48,53,50,30,52,64,69,67,57,88,61,98,62,84,79,48,63,66,54,55,52,50,27,32,53,41,34,50,52,48,52,52,54,43,40,56,54,48,63,75,48,58,92,62,92,42,70,69,56,57,53,44,50,75,54,55,50,49,50,53,49,28,52,40,50,43,51,28,51,45,44,34,56,28,59,60,64,86,49,68,68,61,48,55,52,48,53,54,40,46,52,53,60,55,70,70,36,91,84,72,62,76,76,56,67,66,58,72,85,34,67,69,47,47,52,50,39,51,46,34,40,52,43,38,49,76,66,70,30,81,61,49,82,71,85,75,73,130

Organism: NCBI:txid1461025

Radius of gyration: 28.71 Å; Cα contacts (8 Å, |Δi|>4): 148; chains: 1; bounding box: 61×36×97 Å

Secondary structure (DSSP, 8-state):
--HHHHHHHHHHHHHHHHHHHHHHHHHHHHHHHHHHHHHHHHHHHHHHHHHHHHHHHSHHHHHHHHHHHHHHHT---SSPPPHHHHHHHHHHHHHHHHHHHHHHHHHTT---HHHHHHIIIIIHHHHHHHHHHHHHHHHHHT---HHHHHHHHHHHHHHHHTS-S-SPPSS--TTSHHHHHHHHHHHHHHHHTT----------

Sequence (204 aa):
MSPETVIATLSVITTAGVAGAGFLLERRWRKSDQRRQALHQSTEARGTVVAMLSDLTSGEVEEARHLVGTLRYGSSVGHEPTEQDVTRACYRLIWAIERTGAATLAIEGLDIAVVKDARTTQLQWHLAEIIRNAELLSAALAIDDDMAAARREEIVAQFESWGNGKSKKLQPNVDSDDFRNDLVKLKTRLSVLGIPVRWDNARP

Nearest PDB structures (foldseek):
  2oer-assembly1_A  TM=3.134E-01  e=3.088E-01  Pseudomonas aeruginosa
  8f6k-assembly1_D  TM=2.199E-01  e=5.775E+00  Shewanella oneidensis
  8k1p-assembly1_A  TM=2.332E-01  e=6.685E+00  Mycobacterium tuberculosis H37Rv
  4v2g-assembly1_B  TM=2.108E-01  e=7.020E+00  Escherichia coli